Protein AF-A0A1A8K5F4-F1 (afdb_monomer_lite)

Radius of gyration: 18.68 Å; chains: 1; bounding box: 62×37×43 Å

Foldseek 3Di:
DLVVLQVCLVPDPVVNLVVLLVVLVVQLVCPPPNPQAVLVVLVVSLPDDDPPDPDPPDPPRDNVSSLLSNLSSLLSNLVSLVVDPDDPVSNVRSLVSVLVCVLVLLVSLQCLLPDPPHDPVSVLSSLSSLLSVLVSVRDCLNNLVVLVSLLVCCVPPSNNVSSVSSNCSNCVRPCNVVVVVSVVVCVVSVVVCPVVVVVCVVVVPPPD

Structure (mmCIF, N/CA/C/O backbone):
data_AF-A0A1A8K5F4-F1
#
_entry.id   AF-A0A1A8K5F4-F1
#
loop_
_atom_site.group_PDB
_atom_site.id
_atom_site.type_symbol
_atom_site.label_atom_id
_atom_site.label_alt_id
_atom_site.label_comp_id
_atom_site.label_asym_id
_atom_site.label_entity_id
_atom_site.label_seq_id
_atom_site.pdbx_PDB_ins_code
_atom_site.Cartn_x
_atom_site.Cartn_y
_atom_site.Cartn_z
_atom_site.occupancy
_atom_site.B_iso_or_equiv
_atom_site.auth_seq_id
_atom_site.auth_comp_id
_atom_site.auth_asym_id
_atom_site.auth_atom_id
_atom_site.pdbx_PDB_model_num
ATOM 1 N N . PRO A 1 1 ? 22.206 6.556 -4.379 1.00 62.12 1 PRO A N 1
ATOM 2 C CA . PRO A 1 1 ? 20.907 7.283 -4.379 1.00 62.12 1 PRO A CA 1
ATOM 3 C C . PRO A 1 1 ? 20.162 7.145 -3.041 1.00 62.12 1 PRO A C 1
ATOM 5 O O . PRO A 1 1 ? 19.841 8.163 -2.441 1.00 62.12 1 PRO A O 1
ATOM 8 N N . LEU A 1 2 ? 19.968 5.917 -2.538 1.00 72.88 2 LEU A N 1
ATOM 9 C CA . LEU A 1 2 ? 19.316 5.645 -1.243 1.00 72.88 2 LEU A CA 1
ATOM 10 C C . LEU A 1 2 ? 20.025 6.324 -0.054 1.00 72.88 2 LEU A C 1
ATOM 12 O O . LEU A 1 2 ? 19.371 6.919 0.794 1.00 72.88 2 LEU A O 1
ATOM 16 N N . SER A 1 3 ? 21.362 6.342 -0.052 1.00 69.56 3 SER A N 1
ATOM 17 C CA . SER A 1 3 ? 22.184 7.017 0.966 1.00 69.56 3 SER A CA 1
ATOM 18 C C . SER A 1 3 ? 21.941 8.527 1.074 1.00 69.56 3 SER A C 1
ATOM 20 O O . SER A 1 3 ? 22.003 9.081 2.168 1.00 69.56 3 SER A O 1
ATOM 22 N N . HIS A 1 4 ? 21.631 9.204 -0.037 1.00 70.81 4 HIS A N 1
ATOM 23 C CA . HIS A 1 4 ? 21.302 10.630 -0.009 1.00 70.81 4 HIS A CA 1
ATOM 24 C C . HIS A 1 4 ? 19.919 10.867 0.597 1.00 70.81 4 HIS A C 1
ATOM 26 O O . HIS A 1 4 ? 19.763 11.788 1.385 1.00 70.81 4 HIS A O 1
ATOM 32 N N . ILE A 1 5 ? 18.934 10.017 0.293 1.00 72.81 5 ILE A N 1
ATOM 33 C CA . ILE A 1 5 ? 17.596 10.122 0.892 1.00 72.81 5 ILE A CA 1
ATOM 34 C C . ILE A 1 5 ? 17.658 9.876 2.402 1.00 72.81 5 ILE A C 1
ATOM 36 O O . ILE A 1 5 ? 17.070 10.641 3.157 1.00 72.81 5 ILE A O 1
ATOM 40 N N . LEU A 1 6 ? 18.444 8.889 2.842 1.00 68.62 6 LEU A N 1
ATOM 41 C CA . LEU A 1 6 ? 18.710 8.643 4.263 1.00 68.62 6 LEU A CA 1
ATOM 42 C C . LEU A 1 6 ? 19.360 9.850 4.951 1.00 68.62 6 LEU A C 1
ATOM 44 O O . LEU A 1 6 ? 19.002 10.192 6.068 1.00 68.62 6 LEU A O 1
ATOM 48 N N . HIS A 1 7 ? 20.279 10.549 4.281 1.00 71.56 7 HIS A N 1
ATOM 49 C CA . HIS A 1 7 ? 20.866 11.770 4.836 1.00 71.56 7 HIS A CA 1
ATOM 50 C C . HIS A 1 7 ? 19.857 12.930 4.941 1.00 71.56 7 HIS A C 1
ATOM 52 O O . HIS A 1 7 ? 19.973 13.774 5.827 1.00 71.56 7 HIS A O 1
ATOM 58 N N . PHE A 1 8 ? 18.860 12.968 4.053 1.00 73.69 8 PHE A N 1
ATOM 59 C CA . PHE A 1 8 ? 17.816 13.994 4.015 1.00 73.69 8 PHE A CA 1
ATOM 60 C C . PHE A 1 8 ? 16.528 13.612 4.766 1.00 73.69 8 PHE A C 1
ATOM 62 O O . PHE A 1 8 ? 15.586 14.406 4.747 1.00 73.69 8 PHE A O 1
ATOM 69 N N . SER A 1 9 ? 16.468 12.466 5.457 1.00 70.12 9 SER A N 1
ATOM 70 C CA . SER A 1 9 ? 15.265 12.011 6.182 1.00 70.12 9 SER A CA 1
ATOM 71 C C . SER A 1 9 ? 14.808 12.997 7.266 1.00 70.12 9 SER A C 1
ATOM 73 O O . SER A 1 9 ? 13.614 13.135 7.518 1.00 70.12 9 SER A O 1
ATOM 75 N N . SER A 1 10 ? 15.751 13.732 7.863 1.00 69.31 10 SER A N 1
ATOM 76 C CA . SER A 1 10 ? 15.498 14.788 8.856 1.00 69.31 10 SER A CA 1
ATOM 77 C C . SER A 1 10 ? 15.345 16.189 8.242 1.00 69.31 10 SER A C 1
ATOM 79 O O . SER A 1 10 ? 15.269 17.183 8.964 1.00 69.31 10 SER A O 1
ATOM 81 N N . GLY A 1 11 ? 15.369 16.296 6.910 1.00 73.38 11 GLY A N 1
ATOM 82 C CA . GLY A 1 11 ? 15.279 17.553 6.171 1.00 73.38 11 GLY A CA 1
ATOM 83 C C . GLY A 1 11 ? 13.840 18.046 5.946 1.00 73.38 11 GLY A C 1
ATOM 84 O O . GLY A 1 11 ? 12.873 17.452 6.425 1.00 73.38 11 GLY A O 1
ATOM 85 N N . PRO A 1 12 ? 13.656 19.146 5.190 1.00 80.31 12 PRO A N 1
ATOM 86 C CA . PRO A 1 12 ? 12.329 19.670 4.874 1.00 80.31 12 PRO A CA 1
ATOM 87 C C . PRO A 1 12 ? 11.473 18.650 4.108 1.00 80.31 12 PRO A C 1
ATOM 89 O O . PRO A 1 12 ? 11.881 18.175 3.046 1.00 80.31 12 PRO A O 1
ATOM 92 N N . LYS A 1 13 ? 10.247 18.386 4.591 1.00 77.25 13 LYS A N 1
ATOM 93 C CA . LYS A 1 13 ? 9.319 17.391 4.008 1.00 77.25 13 LYS A CA 1
ATOM 94 C C . LYS A 1 13 ? 9.1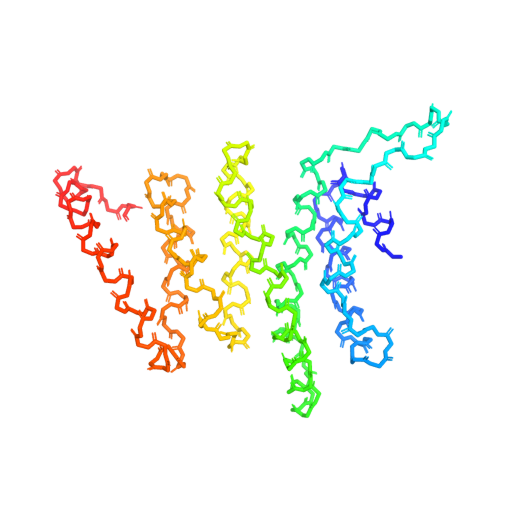33 17.540 2.494 1.00 77.25 13 LYS A C 1
ATOM 96 O O . LYS A 1 13 ? 9.146 16.552 1.775 1.00 77.25 13 LYS A O 1
ATOM 101 N N . MET A 1 14 ? 9.034 18.775 1.993 1.00 79.69 14 MET A N 1
ATOM 102 C CA . MET A 1 14 ? 8.878 19.032 0.554 1.00 79.69 14 MET A CA 1
ATOM 103 C C . MET A 1 14 ? 10.051 18.512 -0.283 1.00 79.69 14 MET A C 1
ATOM 105 O O . MET A 1 14 ? 9.845 18.005 -1.383 1.00 79.69 14 MET A O 1
ATOM 109 N N . VAL A 1 15 ? 11.280 18.648 0.218 1.00 82.81 15 VAL A N 1
ATOM 110 C CA . VAL A 1 15 ? 12.479 18.167 -0.481 1.00 82.81 15 VAL A CA 1
ATOM 111 C C . VAL A 1 15 ? 12.513 16.644 -0.438 1.00 82.81 15 VAL A C 1
ATOM 113 O O . VAL A 1 15 ? 12.777 16.014 -1.460 1.00 82.81 15 VAL A O 1
ATOM 116 N N . LEU A 1 16 ? 12.170 16.056 0.711 1.00 82.81 16 LEU A N 1
ATOM 117 C CA . LEU A 1 16 ? 12.118 14.609 0.886 1.00 82.81 16 LEU A CA 1
ATOM 118 C C . LEU A 1 16 ? 11.126 13.947 -0.077 1.00 82.81 16 LEU A C 1
ATOM 120 O O . LEU A 1 16 ? 11.519 13.043 -0.810 1.00 82.81 16 LEU A O 1
ATOM 124 N N . THR A 1 17 ? 9.884 14.434 -0.152 1.00 84.75 17 THR A N 1
ATOM 125 C CA . THR A 1 17 ? 8.877 13.894 -1.081 1.00 84.75 17 THR A CA 1
ATOM 126 C C . THR A 1 17 ? 9.347 14.006 -2.533 1.00 84.75 17 THR A C 1
ATOM 128 O O . THR A 1 17 ? 9.223 13.053 -3.295 1.00 84.75 17 THR A O 1
ATOM 131 N N . ARG A 1 18 ? 9.982 15.120 -2.933 1.00 87.06 18 ARG A N 1
ATOM 132 C CA . ARG A 1 18 ? 10.538 15.262 -4.294 1.00 87.06 18 ARG A CA 1
ATOM 133 C C . ARG A 1 18 ? 11.670 14.275 -4.579 1.00 87.06 18 ARG A C 1
ATOM 135 O O . ARG A 1 18 ? 11.740 13.756 -5.690 1.00 87.06 18 ARG A O 1
ATOM 142 N N . LEU A 1 19 ? 12.532 13.999 -3.601 1.00 87.25 19 LEU A N 1
ATOM 143 C CA . LEU A 1 19 ? 13.565 12.970 -3.728 1.00 87.25 19 LEU A CA 1
ATOM 144 C C . LEU A 1 19 ? 12.958 11.563 -3.812 1.00 87.25 19 LEU A C 1
ATOM 146 O O . LEU A 1 19 ? 13.441 10.753 -4.601 1.00 87.25 19 LEU A O 1
ATOM 150 N N . CYS A 1 20 ? 11.888 11.291 -3.059 1.00 88.00 20 CYS A N 1
ATOM 151 C CA . CYS A 1 20 ? 11.167 10.020 -3.115 1.00 88.00 20 CYS A CA 1
ATOM 152 C C . CYS A 1 20 ? 10.538 9.795 -4.493 1.00 88.00 20 CYS A C 1
ATOM 154 O O . CYS A 1 20 ? 10.761 8.752 -5.100 1.00 88.00 20 CYS A O 1
ATOM 156 N N . VAL A 1 21 ? 9.862 10.813 -5.033 1.00 90.06 21 VAL A N 1
ATOM 157 C CA . VAL A 1 21 ? 9.304 10.819 -6.396 1.00 90.06 21 VAL A CA 1
ATOM 158 C C . VAL A 1 21 ? 10.395 10.599 -7.442 1.00 90.06 21 VAL A C 1
ATOM 160 O O . VAL A 1 21 ? 10.266 9.732 -8.302 1.00 90.06 21 VAL A O 1
ATOM 163 N N . ALA A 1 22 ? 11.511 11.329 -7.355 1.00 90.12 22 ALA A N 1
ATOM 164 C CA . ALA A 1 22 ? 12.619 11.166 -8.294 1.00 90.12 22 ALA A CA 1
ATOM 165 C C . ALA A 1 22 ? 13.209 9.746 -8.251 1.00 90.12 22 ALA A C 1
ATOM 167 O O . ALA A 1 22 ? 13.520 9.172 -9.297 1.00 90.12 22 ALA A O 1
ATOM 168 N N . LEU A 1 23 ? 13.339 9.163 -7.055 1.00 89.75 23 LEU A N 1
ATOM 169 C CA . LEU A 1 23 ? 13.820 7.796 -6.895 1.00 89.75 23 LEU A CA 1
ATOM 170 C C . LEU A 1 23 ? 12.816 6.763 -7.416 1.00 89.75 23 LEU A C 1
ATOM 172 O O . LEU A 1 23 ? 13.235 5.830 -8.097 1.00 89.75 23 LEU A O 1
ATOM 176 N N . ALA A 1 24 ? 11.522 6.936 -7.144 1.00 91.81 24 ALA A N 1
ATOM 177 C CA . ALA A 1 24 ? 10.457 6.084 -7.667 1.00 91.81 24 ALA A CA 1
ATOM 178 C C . ALA A 1 24 ? 10.446 6.097 -9.201 1.00 91.81 24 ALA A C 1
ATOM 180 O O . ALA A 1 24 ? 10.561 5.049 -9.834 1.00 91.81 24 ALA A O 1
ATOM 181 N N . SER A 1 25 ? 10.443 7.287 -9.805 1.00 90.81 25 SER A N 1
ATOM 182 C CA . SER A 1 25 ? 10.580 7.471 -11.252 1.00 90.81 25 SER A CA 1
ATOM 183 C C . SER A 1 25 ? 11.841 6.788 -11.807 1.00 90.81 25 SER A C 1
ATOM 185 O O . SER A 1 25 ? 11.787 6.114 -12.838 1.00 90.81 25 SER A O 1
ATOM 187 N N . MET A 1 26 ? 12.989 6.903 -11.129 1.00 90.81 26 MET A N 1
ATOM 188 C CA . MET A 1 26 ? 14.218 6.214 -11.536 1.00 90.81 26 MET A CA 1
ATOM 189 C C . MET A 1 26 ? 14.072 4.688 -11.448 1.00 90.81 26 MET A C 1
ATOM 191 O O . MET A 1 26 ? 14.424 3.993 -12.399 1.00 90.81 26 MET A O 1
ATOM 195 N N . ALA A 1 27 ? 13.517 4.164 -10.353 1.00 90.56 27 ALA A N 1
ATOM 196 C CA . ALA A 1 27 ? 13.274 2.735 -10.176 1.00 90.56 27 ALA A CA 1
ATOM 197 C C . ALA A 1 27 ? 12.385 2.185 -11.303 1.00 90.56 27 ALA A C 1
ATOM 199 O O . ALA A 1 27 ? 12.774 1.231 -11.974 1.00 90.56 27 ALA A O 1
ATOM 200 N N . LEU A 1 28 ? 11.269 2.851 -11.617 1.00 91.31 28 LEU A N 1
ATOM 201 C CA . LEU A 1 28 ? 10.360 2.459 -12.703 1.00 91.31 28 LEU A CA 1
ATOM 202 C C . LEU A 1 28 ? 11.023 2.451 -14.089 1.00 91.31 28 LEU A C 1
ATOM 204 O O . LEU A 1 28 ? 10.606 1.695 -14.968 1.00 91.31 28 LEU A O 1
ATOM 208 N N . ASN A 1 29 ? 12.065 3.254 -14.311 1.00 90.81 29 ASN A N 1
ATOM 209 C CA . ASN A 1 29 ? 12.843 3.225 -15.551 1.00 90.81 29 ASN A CA 1
ATOM 210 C C . ASN A 1 29 ? 13.901 2.108 -15.569 1.00 90.81 29 ASN A C 1
ATOM 212 O O . ASN A 1 29 ? 14.213 1.584 -16.637 1.00 90.81 29 ASN A O 1
ATOM 216 N N . LEU A 1 30 ? 14.426 1.709 -14.408 1.00 89.88 30 LEU A N 1
ATOM 217 C CA . LEU A 1 30 ? 15.481 0.696 -14.287 1.00 89.88 30 LEU A CA 1
ATOM 218 C C . LEU A 1 30 ? 14.947 -0.740 -14.178 1.00 89.88 30 LEU A C 1
ATOM 220 O O . LEU A 1 30 ? 15.623 -1.676 -14.612 1.00 89.88 30 LEU A O 1
ATOM 224 N N . ILE A 1 31 ? 13.740 -0.935 -13.643 1.00 89.94 31 ILE A N 1
ATOM 225 C CA . ILE A 1 31 ? 13.088 -2.250 -13.580 1.00 89.94 31 ILE A CA 1
ATOM 226 C C . ILE A 1 31 ? 12.829 -2.771 -15.003 1.00 89.94 31 ILE A C 1
ATOM 228 O O . ILE A 1 31 ? 12.535 -1.990 -15.900 1.00 89.94 31 ILE A O 1
ATOM 232 N N . PRO A 1 32 ? 12.892 -4.078 -15.279 1.00 81.31 32 PRO A N 1
ATOM 233 C CA . PRO A 1 32 ? 13.518 -5.108 -14.454 1.00 81.31 32 PRO A CA 1
ATOM 234 C C . PRO A 1 32 ? 15.026 -5.259 -14.730 1.00 81.31 32 PRO A C 1
ATOM 236 O O . PRO A 1 32 ? 15.702 -5.994 -14.017 1.00 81.31 32 PRO A O 1
ATOM 239 N N . GLN A 1 33 ? 15.548 -4.596 -15.769 1.00 84.75 33 GLN A N 1
ATOM 240 C CA . GLN A 1 33 ? 16.854 -4.903 -16.367 1.00 84.75 33 GLN A CA 1
ATOM 241 C C . GLN A 1 33 ? 18.051 -4.465 -15.520 1.00 84.75 33 GLN A C 1
ATOM 243 O O . GLN A 1 33 ? 19.051 -5.170 -15.456 1.00 84.75 33 GLN A O 1
ATOM 248 N N . ALA A 1 34 ? 17.967 -3.286 -14.905 1.00 88.62 34 ALA A N 1
ATOM 249 C CA . ALA A 1 34 ? 19.057 -2.691 -14.135 1.00 88.62 34 ALA A CA 1
ATOM 250 C C . ALA A 1 34 ? 18.771 -2.666 -12.629 1.00 88.62 34 ALA A C 1
ATOM 252 O O . ALA A 1 34 ? 19.699 -2.535 -11.836 1.00 88.62 34 ALA A O 1
ATOM 253 N N . TRP A 1 35 ? 17.503 -2.797 -12.232 1.00 88.31 35 TRP A N 1
ATOM 254 C CA . TRP A 1 35 ? 17.111 -2.901 -10.832 1.00 88.31 35 TRP A CA 1
ATOM 255 C C . TRP A 1 35 ? 15.957 -3.888 -10.678 1.00 88.31 35 TRP A C 1
ATOM 257 O O . TRP A 1 35 ? 14.810 -3.566 -10.978 1.00 88.31 35 TRP A O 1
ATOM 267 N N . SER A 1 36 ? 16.271 -5.116 -10.269 1.00 86.94 36 SER A N 1
ATOM 268 C CA . SER A 1 36 ? 15.298 -6.214 -10.279 1.00 86.94 36 SER A CA 1
ATOM 269 C C . SER A 1 36 ? 14.437 -6.297 -9.016 1.00 86.94 36 SER A C 1
ATOM 271 O O . SER A 1 36 ? 13.339 -6.833 -9.099 1.00 86.94 36 SER A O 1
ATOM 273 N N . GLN A 1 37 ? 14.923 -5.795 -7.873 1.00 90.38 37 GLN A N 1
ATOM 274 C CA . GLN A 1 37 ? 14.228 -5.851 -6.575 1.00 90.38 37 GLN A CA 1
ATOM 275 C C . GLN A 1 37 ? 14.298 -4.516 -5.799 1.00 90.38 37 GLN A C 1
ATOM 277 O O . GLN A 1 37 ? 14.886 -4.447 -4.713 1.00 90.38 37 GLN A O 1
ATOM 282 N N . PRO A 1 38 ? 13.776 -3.413 -6.366 1.00 89.94 38 PRO A N 1
ATOM 283 C CA . PRO A 1 38 ? 13.836 -2.097 -5.735 1.00 89.94 38 PRO A CA 1
ATOM 284 C C . PRO A 1 38 ? 13.190 -2.031 -4.354 1.00 89.94 38 PRO A C 1
ATOM 286 O O . PRO A 1 38 ? 13.755 -1.381 -3.475 1.00 89.94 38 PRO A O 1
ATOM 289 N N . VAL A 1 39 ? 12.054 -2.696 -4.129 1.00 92.00 39 VAL A N 1
ATOM 290 C CA . VAL A 1 39 ? 11.386 -2.665 -2.820 1.00 92.00 39 VAL A CA 1
ATOM 291 C C . VAL A 1 39 ? 12.239 -3.374 -1.777 1.00 92.00 39 VAL A C 1
ATOM 293 O O . VAL A 1 39 ? 12.485 -2.818 -0.706 1.00 92.00 39 VAL A O 1
ATOM 296 N N . ALA A 1 40 ? 12.730 -4.578 -2.080 1.00 91.88 40 ALA A N 1
ATOM 297 C CA . ALA A 1 40 ? 13.556 -5.329 -1.140 1.00 91.88 40 ALA A CA 1
ATOM 298 C C . ALA A 1 40 ? 14.844 -4.573 -0.779 1.00 91.88 40 ALA A C 1
ATOM 300 O O . ALA A 1 40 ? 15.249 -4.559 0.385 1.00 91.88 40 ALA A O 1
ATOM 301 N N . ASP A 1 41 ? 15.472 -3.915 -1.754 1.00 91.06 41 ASP A N 1
ATOM 302 C CA . ASP A 1 41 ? 16.679 -3.121 -1.529 1.00 91.06 41 ASP A CA 1
ATOM 303 C C . ASP A 1 41 ? 16.399 -1.854 -0.711 1.00 91.06 41 ASP A C 1
ATOM 305 O O . ASP A 1 41 ? 17.184 -1.516 0.178 1.00 91.06 41 ASP A O 1
ATOM 309 N N . MET A 1 42 ? 15.269 -1.177 -0.952 1.00 91.06 42 MET A N 1
ATOM 310 C CA . MET A 1 42 ? 14.818 -0.049 -0.129 1.00 91.06 42 MET A CA 1
ATOM 311 C C . MET A 1 42 ? 14.583 -0.491 1.316 1.00 91.06 42 MET A C 1
ATOM 313 O O . MET A 1 42 ? 15.143 0.100 2.233 1.00 91.06 42 MET A O 1
ATOM 317 N N . VAL A 1 43 ? 13.831 -1.568 1.545 1.00 90.38 43 VAL A N 1
ATOM 318 C CA . VAL A 1 43 ? 13.568 -2.067 2.903 1.00 90.38 43 VAL A CA 1
ATOM 319 C C . VAL A 1 43 ? 14.874 -2.405 3.628 1.00 90.38 43 VAL A C 1
ATOM 321 O O . VAL A 1 43 ? 15.067 -1.972 4.762 1.00 90.38 43 VAL A O 1
ATOM 324 N N . LYS A 1 44 ? 15.816 -3.095 2.971 1.00 89.12 44 LYS A N 1
ATOM 325 C CA . LYS A 1 44 ? 17.135 -3.409 3.552 1.00 89.12 44 LYS A CA 1
ATOM 326 C C . LYS A 1 44 ? 17.956 -2.158 3.871 1.00 89.12 44 LYS A C 1
ATOM 328 O O . LYS A 1 44 ? 18.628 -2.122 4.896 1.00 89.12 44 LYS A O 1
ATOM 333 N N . ALA A 1 45 ? 17.927 -1.145 3.007 1.00 85.25 45 ALA A N 1
ATOM 334 C CA . ALA A 1 45 ? 18.705 0.078 3.194 1.00 85.25 45 ALA A CA 1
ATOM 335 C C . ALA A 1 45 ? 18.198 0.944 4.359 1.00 85.25 45 ALA A C 1
ATOM 337 O O . ALA A 1 45 ? 18.986 1.667 4.961 1.00 85.25 45 ALA A O 1
ATOM 338 N N . PHE A 1 46 ? 16.899 0.879 4.660 1.00 79.94 46 PHE A N 1
ATOM 339 C CA . PHE A 1 46 ? 16.260 1.662 5.721 1.00 79.94 46 PHE A CA 1
ATOM 340 C C . PHE A 1 46 ? 16.102 0.892 7.043 1.00 79.94 46 PHE A C 1
ATOM 342 O O . PHE A 1 46 ? 15.707 1.486 8.048 1.00 79.94 46 PHE A O 1
ATOM 349 N N . GLN A 1 47 ? 16.436 -0.402 7.076 1.00 77.19 47 GLN A N 1
ATOM 350 C CA . GLN A 1 47 ? 16.552 -1.151 8.327 1.00 77.19 47 GLN A CA 1
ATOM 351 C C . GLN A 1 47 ? 17.737 -0.635 9.163 1.00 77.19 47 GLN A C 1
ATOM 353 O O . GLN A 1 47 ? 18.769 -0.263 8.596 1.00 77.19 47 GLN A O 1
ATOM 358 N N . PRO A 1 48 ? 17.630 -0.622 10.507 1.00 63.75 48 PRO A N 1
ATOM 359 C CA . PRO A 1 48 ? 18.734 -0.220 11.372 1.00 63.75 48 PRO A CA 1
ATOM 360 C C . PRO A 1 48 ? 19.951 -1.110 11.101 1.00 63.75 48 PRO A C 1
ATOM 362 O O . PRO A 1 48 ? 19.908 -2.317 11.353 1.00 63.75 48 PRO A O 1
ATOM 365 N N . GLN A 1 49 ? 21.038 -0.539 10.576 1.00 55.28 49 GLN A N 1
ATOM 366 C CA . GLN A 1 49 ? 22.281 -1.291 10.440 1.00 55.28 49 GLN A CA 1
ATOM 367 C C . GLN A 1 49 ? 22.826 -1.589 11.835 1.00 55.28 49 GLN A C 1
ATOM 369 O O . GLN A 1 49 ? 22.954 -0.697 12.676 1.00 55.28 49 GLN A O 1
ATOM 374 N N . LYS A 1 50 ? 23.126 -2.864 12.090 1.00 45.19 50 LYS A N 1
ATOM 375 C CA . LYS A 1 50 ? 23.824 -3.283 13.303 1.00 45.19 50 LYS A CA 1
ATOM 376 C C . LYS A 1 50 ? 25.191 -2.581 13.308 1.00 45.19 50 LYS A C 1
ATOM 378 O O . LYS A 1 50 ? 25.868 -2.627 12.279 1.00 45.19 50 LYS A O 1
ATOM 383 N 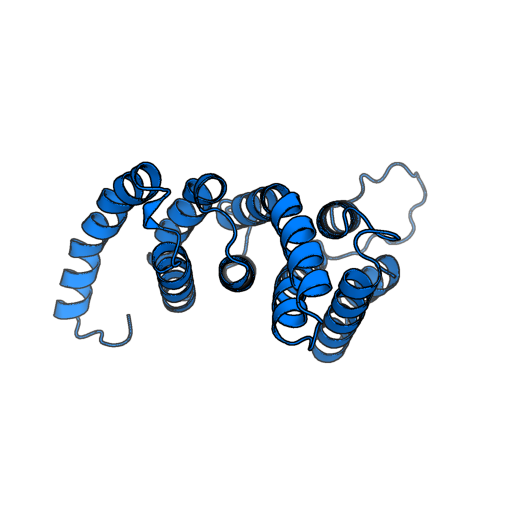N . PRO A 1 51 ? 25.592 -1.890 14.388 1.00 47.38 51 PRO A N 1
ATOM 384 C CA . PRO A 1 51 ? 26.878 -1.209 14.418 1.00 47.38 51 PRO A CA 1
ATOM 385 C C . PRO A 1 51 ? 27.990 -2.254 14.551 1.00 47.38 51 PRO A C 1
ATOM 387 O O . PRO A 1 51 ? 28.421 -2.571 15.653 1.00 47.38 51 PRO A O 1
ATOM 390 N N . ASP A 1 52 ? 28.451 -2.797 13.428 1.00 43.81 52 ASP A N 1
ATOM 391 C CA . ASP A 1 52 ? 29.597 -3.714 13.372 1.00 43.81 52 ASP A CA 1
ATOM 392 C C . ASP A 1 52 ? 30.922 -2.948 13.177 1.00 43.81 52 ASP A C 1
ATOM 394 O O . ASP A 1 52 ? 31.858 -3.436 12.546 1.00 43.81 52 ASP A O 1
ATOM 398 N N . SER A 1 53 ? 31.039 -1.712 13.669 1.00 42.16 53 SER A N 1
ATOM 399 C CA . SER A 1 53 ? 32.288 -0.949 13.548 1.00 42.16 53 SER A CA 1
ATOM 400 C C . SER A 1 53 ? 32.517 -0.047 14.753 1.00 42.16 53 SER A C 1
ATOM 402 O O . SER A 1 53 ? 31.694 0.805 15.080 1.00 42.16 53 SER A O 1
ATOM 404 N N . GLU A 1 54 ? 33.670 -0.243 15.389 1.00 45.22 54 GLU A N 1
ATOM 405 C CA . GLU A 1 54 ? 34.200 0.460 16.564 1.00 45.22 54 GLU A CA 1
ATOM 406 C C . GLU A 1 54 ? 34.587 1.931 16.295 1.00 45.22 54 GLU A C 1
ATOM 408 O O . GLU A 1 54 ? 35.388 2.507 17.026 1.00 45.22 54 GLU A O 1
ATOM 413 N N . ASP A 1 55 ? 34.003 2.574 15.282 1.00 39.69 55 ASP A N 1
ATOM 414 C CA . ASP A 1 55 ? 34.245 3.981 14.976 1.00 39.69 55 ASP A CA 1
ATOM 415 C C . ASP A 1 55 ? 33.061 4.836 15.435 1.00 39.69 55 ASP A C 1
ATOM 417 O O . ASP A 1 55 ? 31.998 4.901 14.814 1.00 39.69 55 ASP A O 1
ATOM 421 N N . GLY A 1 56 ? 33.264 5.517 16.565 1.00 39.62 56 GLY A N 1
ATOM 422 C CA . GLY A 1 56 ? 32.333 6.442 17.213 1.00 39.62 56 GLY A CA 1
ATOM 423 C C . GLY A 1 56 ? 32.070 7.734 16.430 1.00 39.62 56 GLY A C 1
ATOM 424 O O . GLY A 1 56 ? 32.260 8.831 16.954 1.00 39.62 56 GLY A O 1
ATOM 425 N N . ALA A 1 57 ? 31.593 7.629 15.189 1.00 38.00 57 ALA A N 1
ATOM 426 C CA . ALA A 1 57 ? 31.219 8.760 14.349 1.00 38.00 57 ALA A CA 1
ATOM 427 C C . ALA A 1 57 ? 29.739 8.690 13.924 1.00 38.00 57 ALA A C 1
ATOM 429 O O . ALA A 1 57 ? 29.389 8.235 12.843 1.00 38.00 57 ALA A O 1
ATOM 430 N N . LYS A 1 58 ? 28.876 9.241 14.788 1.00 43.22 58 LYS A N 1
ATOM 431 C CA . LYS A 1 58 ? 27.562 9.834 14.466 1.00 43.22 58 LYS A CA 1
ATOM 432 C C . LYS A 1 58 ? 26.584 8.976 13.642 1.00 43.22 58 LYS A C 1
ATOM 434 O O . LYS A 1 58 ? 26.092 9.425 12.611 1.00 43.22 58 LYS A O 1
ATOM 439 N N . ALA A 1 59 ? 26.133 7.850 14.186 1.00 44.09 59 ALA A N 1
ATOM 440 C CA . ALA A 1 59 ? 24.806 7.325 13.849 1.00 44.09 59 ALA A CA 1
ATOM 441 C C . ALA A 1 59 ? 23.720 8.009 14.712 1.00 44.09 59 ALA A C 1
ATOM 443 O O . ALA A 1 59 ? 22.943 7.354 15.395 1.00 44.09 59 ALA A O 1
ATOM 444 N N . CYS A 1 60 ? 23.670 9.349 14.718 1.00 45.06 60 CYS A N 1
ATOM 445 C CA . CYS A 1 60 ? 22.472 10.071 15.167 1.00 45.06 60 CYS A CA 1
ATOM 446 C C . CYS A 1 60 ? 21.489 10.108 13.995 1.00 45.06 60 CYS A C 1
ATOM 448 O O . CYS A 1 60 ? 21.304 11.148 13.366 1.00 45.06 60 CYS A O 1
ATOM 450 N N . GLN A 1 61 ? 20.930 8.957 13.645 1.00 58.44 61 GLN A N 1
ATOM 451 C CA . GLN A 1 61 ? 19.877 8.858 12.647 1.00 58.44 61 GLN A CA 1
ATOM 452 C C . GLN A 1 61 ? 18.608 8.415 13.365 1.00 58.44 61 GLN A C 1
ATOM 454 O O . GLN A 1 61 ? 18.563 7.329 13.933 1.00 58.44 61 GLN A O 1
ATOM 459 N N . ASP A 1 62 ? 17.621 9.311 13.412 1.00 71.06 62 ASP A N 1
ATOM 460 C CA . ASP A 1 62 ? 16.346 9.093 14.091 1.00 71.06 62 ASP A CA 1
ATOM 461 C C . ASP A 1 62 ? 15.602 7.917 13.425 1.00 71.06 62 ASP A C 1
ATOM 463 O O . ASP A 1 62 ? 15.183 8.056 12.266 1.00 71.06 62 ASP A O 1
ATOM 467 N N . PRO A 1 63 ? 15.419 6.773 14.120 1.00 77.56 63 PRO A N 1
ATOM 468 C CA . PRO A 1 63 ? 14.749 5.595 13.568 1.00 77.56 63 PRO A CA 1
ATOM 469 C C . PRO A 1 63 ? 13.337 5.900 13.059 1.00 77.56 63 PRO A C 1
ATOM 471 O O . PRO A 1 63 ? 12.888 5.309 12.075 1.00 77.56 63 PRO A O 1
ATOM 474 N N . HIS A 1 64 ? 12.653 6.864 13.684 1.00 82.25 64 HIS A N 1
ATOM 475 C CA . HIS A 1 64 ? 11.330 7.297 13.257 1.00 82.25 64 HIS A CA 1
ATOM 476 C C . HIS A 1 64 ? 11.390 7.995 11.891 1.00 82.25 64 HIS A C 1
ATOM 478 O O . HIS A 1 64 ? 10.611 7.671 10.995 1.00 82.25 64 HIS A O 1
ATOM 484 N N . SER A 1 65 ? 12.356 8.898 11.682 1.00 82.56 65 SER A N 1
ATOM 485 C CA . SER A 1 65 ? 12.551 9.586 10.395 1.00 82.56 65 SER A CA 1
ATOM 486 C C . SER A 1 65 ? 12.821 8.613 9.239 1.00 82.56 65 SER A C 1
ATOM 488 O O . SER A 1 65 ? 12.304 8.794 8.134 1.00 82.56 65 SER A O 1
ATOM 490 N N . HIS A 1 66 ? 13.581 7.545 9.496 1.00 85.44 66 HIS A N 1
ATOM 491 C CA . HIS A 1 66 ? 13.870 6.508 8.510 1.00 85.44 66 HIS A CA 1
ATOM 492 C C . HIS A 1 66 ? 12.629 5.695 8.159 1.00 85.44 66 HIS A C 1
ATOM 494 O O . HIS A 1 66 ? 12.344 5.515 6.977 1.00 85.44 66 HIS A O 1
ATOM 500 N N . CYS A 1 67 ? 11.868 5.261 9.167 1.00 89.38 67 CYS A N 1
ATOM 501 C CA . CYS A 1 67 ? 10.605 4.555 8.965 1.00 89.38 67 CYS A CA 1
ATOM 502 C C . CYS A 1 67 ? 9.631 5.389 8.118 1.00 89.38 67 CYS A C 1
ATOM 504 O O . CYS A 1 67 ? 9.121 4.923 7.100 1.00 89.38 67 CYS A O 1
ATOM 506 N N . MET A 1 68 ? 9.457 6.663 8.474 1.00 90.31 68 MET A N 1
ATOM 507 C CA . MET A 1 68 ? 8.590 7.589 7.744 1.00 90.31 68 MET A CA 1
ATOM 508 C C . MET A 1 68 ? 9.039 7.793 6.294 1.00 90.31 68 MET A C 1
ATOM 510 O O . MET A 1 68 ? 8.209 7.841 5.388 1.00 90.31 68 MET A O 1
ATOM 514 N N . THR A 1 69 ? 10.347 7.884 6.060 1.00 90.62 69 THR A N 1
ATOM 515 C CA . THR A 1 69 ? 10.906 8.040 4.712 1.00 90.62 69 THR A CA 1
ATOM 516 C C . THR A 1 69 ? 10.740 6.775 3.873 1.00 90.62 69 THR A C 1
ATOM 518 O O . THR A 1 69 ? 10.415 6.861 2.690 1.00 90.62 69 THR A O 1
ATOM 521 N N . LEU A 1 70 ? 10.930 5.597 4.473 1.00 92.69 70 LEU A N 1
ATOM 522 C CA . LEU A 1 70 ? 10.686 4.321 3.807 1.00 92.69 70 LEU A CA 1
ATOM 523 C C . LEU A 1 70 ? 9.214 4.197 3.400 1.00 92.69 70 LEU A C 1
ATOM 525 O O . LEU A 1 70 ? 8.933 3.863 2.254 1.00 92.69 70 LEU A O 1
ATOM 529 N N . LEU A 1 71 ? 8.281 4.505 4.305 1.00 93.88 71 LEU A N 1
ATOM 530 C CA . LEU A 1 71 ? 6.849 4.479 3.999 1.00 93.88 71 LEU A CA 1
ATOM 531 C C . LEU A 1 71 ? 6.484 5.459 2.881 1.00 93.88 71 LEU A C 1
ATOM 533 O O . LEU A 1 71 ? 5.714 5.098 1.996 1.00 93.88 71 LEU A O 1
ATOM 537 N N . GLU A 1 72 ? 7.063 6.662 2.871 1.00 93.31 72 GLU A N 1
ATOM 538 C CA . GLU A 1 72 ? 6.881 7.620 1.774 1.00 93.31 72 GLU A CA 1
ATOM 539 C C . GLU A 1 72 ? 7.369 7.043 0.438 1.00 93.31 72 GLU A C 1
ATOM 541 O O . GLU A 1 72 ? 6.641 7.084 -0.548 1.00 93.31 72 GLU A O 1
ATOM 546 N N . LEU A 1 73 ? 8.568 6.451 0.399 1.00 93.38 73 LEU A N 1
ATOM 547 C CA . LEU A 1 73 ? 9.104 5.814 -0.808 1.00 93.38 73 LEU A CA 1
ATOM 548 C C . LEU A 1 73 ? 8.208 4.684 -1.316 1.00 93.38 73 LEU A C 1
ATOM 550 O O . LEU A 1 73 ? 7.926 4.612 -2.512 1.00 93.38 73 LEU A O 1
ATOM 554 N N . LEU A 1 74 ? 7.763 3.816 -0.406 1.00 94.88 74 LEU A N 1
ATOM 555 C CA . LEU A 1 74 ? 6.889 2.697 -0.739 1.00 94.88 74 LEU A CA 1
ATOM 556 C C . LEU A 1 74 ? 5.507 3.163 -1.201 1.00 94.88 74 LEU A C 1
ATOM 558 O O . LEU A 1 74 ? 4.919 2.480 -2.026 1.00 94.88 74 LEU A O 1
ATOM 562 N N . THR A 1 75 ? 5.011 4.307 -0.722 1.00 94.62 75 THR A N 1
ATOM 563 C CA . THR A 1 75 ? 3.719 4.880 -1.145 1.00 94.62 75 THR A CA 1
ATOM 564 C C . THR A 1 75 ? 3.832 5.566 -2.509 1.00 94.62 75 THR A C 1
ATOM 566 O O . THR A 1 75 ? 3.012 5.359 -3.394 1.00 94.62 75 THR A O 1
ATOM 569 N N . VAL A 1 76 ? 4.896 6.340 -2.728 1.00 94.69 76 VAL A N 1
ATOM 570 C CA . VAL A 1 76 ? 5.090 7.105 -3.969 1.00 94.69 76 VAL A CA 1
ATOM 571 C C . VAL A 1 76 ? 5.406 6.199 -5.165 1.00 94.69 76 VAL A C 1
ATOM 573 O O . VAL A 1 76 ? 5.095 6.538 -6.304 1.00 94.69 76 VAL A O 1
ATOM 576 N N . LEU A 1 77 ? 6.017 5.032 -4.944 1.00 94.12 77 LEU A N 1
ATOM 577 C CA . LEU A 1 77 ? 6.360 4.095 -6.018 1.00 94.12 77 LEU A CA 1
ATOM 578 C C . LEU A 1 77 ? 5.148 3.630 -6.860 1.00 94.12 77 LEU A C 1
ATOM 580 O O . LEU A 1 77 ? 5.197 3.789 -8.086 1.00 94.12 77 LEU A O 1
ATOM 584 N N . PRO A 1 78 ? 4.072 3.070 -6.273 1.00 93.12 78 PRO A N 1
ATOM 585 C CA . PRO A 1 78 ? 2.864 2.727 -7.018 1.00 93.12 78 PRO A CA 1
ATOM 586 C C . PRO A 1 78 ? 2.131 3.963 -7.561 1.00 93.12 78 PRO A C 1
ATOM 588 O O . PRO A 1 78 ? 1.620 3.902 -8.680 1.00 93.12 78 PRO A O 1
ATOM 591 N N . GLU A 1 79 ? 2.117 5.092 -6.843 1.00 93.81 79 GLU A N 1
ATOM 592 C CA . GLU A 1 79 ? 1.505 6.345 -7.319 1.00 93.81 79 GLU A CA 1
ATOM 593 C C . GLU A 1 79 ? 2.163 6.843 -8.617 1.00 93.81 79 GLU A C 1
ATOM 595 O O . GLU A 1 79 ? 1.483 7.170 -9.594 1.00 93.81 79 GLU A O 1
ATOM 600 N N . GLU A 1 80 ? 3.496 6.826 -8.672 1.00 92.81 80 GLU A N 1
ATOM 601 C CA . GLU A 1 80 ? 4.263 7.205 -9.860 1.00 92.81 80 GLU A CA 1
ATOM 602 C C . GLU A 1 80 ? 4.041 6.235 -11.023 1.00 92.81 80 GLU A C 1
ATOM 604 O O . GLU A 1 80 ? 3.971 6.644 -12.183 1.00 92.81 80 GLU A O 1
ATOM 609 N N . PHE A 1 81 ? 3.878 4.941 -10.744 1.00 92.69 81 PHE A N 1
ATOM 610 C CA . PHE A 1 81 ? 3.524 3.971 -11.778 1.00 92.69 81 PHE A CA 1
ATOM 611 C C . PHE A 1 81 ? 2.148 4.271 -12.397 1.00 92.69 81 PHE A C 1
ATOM 613 O O . PHE A 1 81 ? 1.978 4.171 -13.620 1.00 92.69 81 PHE A O 1
ATOM 620 N N . GLN A 1 82 ? 1.172 4.653 -11.571 1.00 90.25 82 GLN A N 1
ATOM 621 C CA . GLN A 1 82 ? -0.171 5.009 -12.026 1.00 90.25 82 GLN A CA 1
ATOM 622 C C . GLN A 1 82 ? -0.161 6.319 -12.830 1.00 90.25 82 GLN A C 1
ATOM 624 O O . GLN A 1 82 ? -0.808 6.396 -13.878 1.00 90.25 82 GLN A O 1
ATOM 629 N N . SER A 1 83 ? 0.627 7.314 -12.406 1.00 89.75 83 SER A N 1
ATOM 630 C CA . SER A 1 83 ? 0.738 8.619 -13.073 1.00 89.75 83 SER A CA 1
ATOM 631 C C . SER A 1 83 ? 1.530 8.565 -14.392 1.00 89.75 83 SER A C 1
ATOM 633 O O . SER A 1 83 ? 1.249 9.318 -15.334 1.00 89.75 83 SER A O 1
ATOM 635 N N . CYS A 1 84 ? 2.498 7.648 -14.509 1.00 87.81 84 CYS A N 1
ATOM 636 C CA . CYS A 1 84 ? 3.376 7.547 -15.669 1.00 87.81 84 CYS A CA 1
ATOM 637 C C . CYS A 1 84 ? 2.639 7.123 -16.952 1.00 87.81 84 CYS A C 1
ATOM 639 O O . CYS A 1 84 ? 1.951 6.100 -17.033 1.00 87.81 84 CYS A O 1
ATOM 641 N N . ARG A 1 85 ? 2.872 7.854 -18.047 1.00 88.44 85 ARG A N 1
ATOM 642 C CA . ARG A 1 85 ? 2.383 7.476 -19.383 1.00 88.44 85 ARG A CA 1
ATOM 643 C C . ARG A 1 85 ? 3.301 6.431 -20.014 1.00 88.44 85 ARG A C 1
ATOM 645 O O . ARG A 1 85 ? 4.236 6.758 -20.736 1.00 88.44 85 ARG A O 1
ATOM 652 N N . LEU A 1 86 ? 3.018 5.164 -19.731 1.00 89.00 86 LEU A N 1
ATOM 653 C CA . LEU A 1 86 ? 3.779 4.019 -20.230 1.00 89.00 86 LEU A CA 1
ATOM 654 C C . LEU A 1 86 ? 3.051 3.288 -21.363 1.00 89.00 86 LEU A C 1
ATOM 656 O O . LEU A 1 86 ? 1.826 3.158 -21.346 1.00 89.00 86 LEU A O 1
ATOM 660 N N . ALA A 1 87 ? 3.822 2.745 -22.308 1.00 92.44 87 ALA A N 1
ATOM 661 C CA . ALA A 1 87 ? 3.310 1.795 -23.294 1.00 92.44 87 ALA A CA 1
ATOM 662 C C . ALA A 1 87 ? 2.768 0.531 -22.602 1.00 92.44 87 ALA A C 1
ATOM 664 O O . ALA A 1 87 ? 3.317 0.094 -21.590 1.00 92.44 87 ALA A O 1
ATOM 665 N N . GLN A 1 88 ? 1.732 -0.095 -23.169 1.00 91.50 88 GLN A N 1
ATOM 666 C CA . GLN A 1 88 ? 1.010 -1.199 -22.519 1.00 91.50 88 GLN A CA 1
ATOM 667 C C . GLN A 1 88 ? 1.917 -2.370 -22.108 1.00 91.50 88 GLN A C 1
ATOM 669 O O . GLN A 1 88 ? 1.826 -2.848 -20.981 1.00 91.50 88 GLN A O 1
ATOM 674 N N . ALA A 1 89 ? 2.832 -2.795 -22.985 1.00 91.75 89 ALA A N 1
ATOM 675 C CA . ALA A 1 89 ? 3.773 -3.877 -22.687 1.00 91.75 89 ALA A CA 1
ATOM 676 C C . ALA A 1 89 ? 4.704 -3.530 -21.512 1.00 91.75 89 ALA A C 1
ATOM 678 O O . ALA A 1 89 ? 4.952 -4.358 -20.639 1.00 91.75 89 ALA A O 1
ATOM 679 N N . ARG A 1 90 ? 5.173 -2.277 -21.456 1.00 91.75 90 ARG A N 1
ATOM 680 C CA . ARG A 1 90 ? 6.006 -1.783 -20.357 1.00 91.75 90 ARG A CA 1
ATOM 681 C C . ARG A 1 90 ? 5.219 -1.707 -19.052 1.00 91.75 90 ARG A C 1
ATOM 683 O O . ARG A 1 90 ? 5.737 -2.094 -18.012 1.00 91.75 90 ARG A O 1
ATOM 690 N N . ARG A 1 91 ? 3.969 -1.239 -19.111 1.00 92.12 91 ARG A N 1
ATOM 691 C CA . ARG A 1 91 ? 3.072 -1.170 -17.953 1.00 92.12 91 ARG A CA 1
ATOM 692 C C . ARG A 1 91 ? 2.812 -2.558 -17.362 1.00 92.12 91 ARG A C 1
ATOM 694 O O . ARG A 1 91 ? 2.917 -2.710 -16.152 1.00 92.12 91 ARG A O 1
ATOM 701 N N . ALA A 1 92 ? 2.541 -3.558 -18.202 1.00 91.38 92 ALA A N 1
ATOM 702 C CA . ALA A 1 92 ? 2.372 -4.942 -17.756 1.00 91.38 92 ALA A CA 1
ATOM 703 C C . ALA A 1 92 ? 3.646 -5.481 -17.085 1.00 91.38 92 ALA A C 1
ATOM 705 O O . ALA A 1 92 ? 3.584 -5.928 -15.948 1.00 91.38 92 ALA A O 1
ATOM 706 N N . GLN A 1 93 ? 4.809 -5.320 -17.727 1.00 92.19 93 GLN A N 1
ATOM 707 C CA . GLN A 1 93 ? 6.095 -5.764 -17.177 1.00 92.19 93 GLN A CA 1
ATOM 708 C C . GLN A 1 93 ? 6.411 -5.144 -15.806 1.00 92.19 93 GLN A C 1
ATOM 710 O O . GLN A 1 93 ? 6.905 -5.831 -14.917 1.00 92.19 93 GLN A O 1
ATOM 715 N N . LEU A 1 94 ? 6.166 -3.841 -15.639 1.00 92.38 94 LEU A N 1
ATOM 716 C CA . LEU A 1 94 ? 6.398 -3.166 -14.361 1.00 92.38 94 LEU A CA 1
ATOM 717 C C . LEU A 1 94 ? 5.409 -3.622 -13.290 1.00 92.38 94 LEU A C 1
ATOM 719 O O . LEU A 1 94 ? 5.826 -3.844 -12.159 1.00 92.38 94 LEU A O 1
ATOM 723 N N . ARG A 1 95 ? 4.131 -3.799 -13.639 1.00 91.75 95 ARG A N 1
ATOM 724 C CA . ARG A 1 95 ? 3.134 -4.332 -12.705 1.00 91.75 95 ARG A CA 1
ATOM 725 C C . ARG A 1 95 ? 3.517 -5.731 -12.231 1.00 91.75 95 ARG A C 1
ATOM 727 O O . ARG A 1 95 ? 3.484 -5.978 -11.033 1.00 91.75 95 ARG A O 1
ATOM 734 N N . ASP A 1 96 ? 3.951 -6.612 -13.127 1.00 90.75 96 ASP A N 1
ATOM 735 C CA . ASP A 1 96 ? 4.387 -7.967 -12.763 1.00 90.75 96 ASP A CA 1
ATOM 736 C C . ASP A 1 96 ? 5.610 -7.936 -11.828 1.00 90.75 96 ASP A C 1
ATOM 738 O O . ASP A 1 96 ? 5.674 -8.677 -10.849 1.00 90.75 96 ASP A O 1
ATOM 742 N N . ALA A 1 97 ? 6.564 -7.033 -12.077 1.00 91.50 97 ALA A N 1
ATOM 743 C CA . ALA A 1 97 ? 7.725 -6.860 -11.206 1.00 91.50 97 ALA A CA 1
ATOM 744 C C . ALA A 1 97 ? 7.344 -6.322 -9.813 1.00 91.50 97 ALA A C 1
ATOM 746 O O . ALA A 1 97 ? 7.787 -6.870 -8.808 1.00 91.50 97 ALA A O 1
ATOM 747 N N . LEU A 1 98 ? 6.496 -5.288 -9.746 1.00 91.69 98 LEU A N 1
ATOM 748 C CA . LEU A 1 98 ? 6.058 -4.684 -8.481 1.00 91.69 98 LEU A CA 1
ATOM 749 C C . LEU A 1 98 ? 5.182 -5.643 -7.666 1.00 91.69 98 LEU A C 1
ATOM 751 O O . LEU A 1 98 ? 5.396 -5.806 -6.468 1.00 91.69 98 LEU A O 1
ATOM 755 N N . THR A 1 99 ? 4.232 -6.324 -8.310 1.00 89.69 99 THR A N 1
ATOM 756 C CA . THR A 1 99 ? 3.395 -7.346 -7.655 1.00 89.69 99 THR A CA 1
ATOM 757 C C . THR A 1 99 ? 4.233 -8.518 -7.139 1.00 89.69 99 THR A C 1
ATOM 759 O O . THR A 1 99 ? 3.925 -9.064 -6.081 1.00 89.69 99 THR A O 1
ATOM 762 N N . GLY A 1 100 ? 5.342 -8.853 -7.809 1.00 89.69 100 GLY A N 1
ATOM 763 C CA . GLY A 1 100 ? 6.323 -9.830 -7.330 1.00 89.69 100 GLY A CA 1
ATOM 764 C C . GLY A 1 100 ? 7.015 -9.445 -6.015 1.00 89.69 100 GLY A C 1
ATOM 765 O O . GLY A 1 100 ? 7.447 -10.328 -5.275 1.00 89.69 100 GLY A O 1
ATOM 766 N N . GLU A 1 101 ? 7.082 -8.154 -5.681 1.00 91.50 101 GLU A N 1
ATOM 767 C CA . GLU A 1 101 ? 7.647 -7.652 -4.421 1.00 91.50 101 GLU A CA 1
ATOM 768 C C . GLU A 1 101 ? 6.584 -7.348 -3.348 1.00 91.50 101 GLU A C 1
ATOM 770 O O . GLU A 1 101 ? 6.921 -6.941 -2.233 1.00 91.50 101 GLU A O 1
ATOM 775 N N . TRP A 1 102 ? 5.301 -7.589 -3.638 1.00 90.94 102 TRP A N 1
ATOM 776 C CA . TRP A 1 102 ? 4.187 -7.261 -2.742 1.00 90.94 102 TRP A CA 1
ATOM 777 C C . TRP A 1 102 ? 4.289 -7.923 -1.361 1.00 90.94 102 TRP A C 1
ATOM 779 O O . TRP A 1 102 ? 3.972 -7.307 -0.343 1.00 90.94 102 TRP A O 1
ATOM 789 N N . SER A 1 103 ? 4.786 -9.160 -1.296 1.00 90.44 103 SER A N 1
ATOM 790 C CA . SER A 1 103 ? 4.968 -9.891 -0.033 1.00 90.44 103 SER A CA 1
ATOM 791 C C . SER A 1 103 ? 5.946 -9.195 0.923 1.00 90.44 103 SER A C 1
ATOM 793 O O . SER A 1 103 ? 5.747 -9.211 2.142 1.00 90.44 103 SER A O 1
ATOM 795 N N . VAL A 1 104 ? 6.973 -8.535 0.378 1.00 92.31 104 VAL A N 1
ATOM 796 C CA . VAL A 1 104 ? 7.943 -7.752 1.153 1.00 92.31 104 VAL A CA 1
ATOM 797 C C . VAL A 1 104 ? 7.257 -6.527 1.754 1.00 92.31 104 VAL A C 1
ATOM 799 O O . VAL A 1 104 ? 7.410 -6.269 2.947 1.00 92.31 104 VAL A O 1
ATOM 802 N N . VAL A 1 105 ? 6.446 -5.821 0.959 1.00 93.06 105 VAL A N 1
ATOM 803 C CA . VAL A 1 105 ? 5.666 -4.662 1.423 1.00 93.06 105 VAL A CA 1
ATOM 804 C C . VAL A 1 105 ? 4.689 -5.079 2.518 1.00 93.06 105 VAL A C 1
ATOM 806 O O . VAL A 1 105 ? 4.716 -4.499 3.600 1.00 93.06 105 VAL A O 1
ATOM 809 N N . CYS A 1 106 ? 3.899 -6.135 2.292 1.00 91.69 106 CYS A N 1
ATOM 810 C CA . CYS A 1 106 ? 2.949 -6.662 3.277 1.00 91.69 106 CYS A CA 1
ATOM 811 C C . CYS A 1 106 ? 3.606 -6.937 4.629 1.00 91.69 106 CYS A C 1
ATOM 813 O O . CYS A 1 106 ? 3.066 -6.566 5.669 1.00 91.69 106 CYS A O 1
ATOM 815 N N . THR A 1 107 ? 4.787 -7.561 4.614 1.00 92.00 107 THR A N 1
ATOM 816 C CA . THR A 1 107 ? 5.523 -7.896 5.837 1.00 92.00 107 THR A CA 1
ATOM 817 C C . THR A 1 107 ? 5.890 -6.639 6.625 1.00 92.00 107 THR A C 1
ATOM 819 O O . THR A 1 107 ? 5.659 -6.584 7.832 1.00 92.00 107 THR A O 1
ATOM 822 N N . VAL A 1 108 ? 6.416 -5.613 5.950 1.00 92.50 108 VAL A N 1
ATOM 823 C CA . VAL A 1 108 ? 6.798 -4.343 6.588 1.00 92.50 108 VAL A CA 1
ATOM 824 C C . VAL A 1 108 ? 5.574 -3.608 7.131 1.00 92.50 108 VAL A C 1
ATOM 826 O O . VAL A 1 108 ? 5.575 -3.190 8.287 1.00 92.50 108 VAL A O 1
ATOM 829 N N . LEU A 1 109 ? 4.516 -3.480 6.325 1.00 94.06 109 LEU A N 1
ATOM 830 C CA . LEU A 1 109 ? 3.290 -2.791 6.729 1.00 94.06 109 LEU A CA 1
ATOM 831 C C . LEU A 1 109 ? 2.652 -3.461 7.945 1.00 94.06 109 LEU A C 1
ATOM 833 O O . LEU A 1 109 ? 2.293 -2.779 8.901 1.00 94.06 109 LEU A O 1
ATOM 837 N N . ARG A 1 110 ? 2.593 -4.794 7.956 1.00 92.94 110 ARG A N 1
ATOM 838 C CA . ARG A 1 110 ? 2.030 -5.556 9.070 1.00 92.94 110 ARG A CA 1
ATOM 839 C C . ARG A 1 110 ? 2.827 -5.385 10.359 1.00 92.94 110 ARG A C 1
ATOM 841 O O . ARG A 1 110 ? 2.239 -5.128 11.405 1.00 92.94 110 ARG A O 1
ATOM 848 N N . GLN A 1 111 ? 4.157 -5.459 10.280 1.00 91.81 111 GLN A N 1
ATOM 849 C CA . GLN A 1 111 ? 5.031 -5.236 11.436 1.00 91.81 111 GLN A CA 1
ATOM 850 C C . GLN A 1 111 ? 4.819 -3.852 12.061 1.00 91.81 111 GLN A C 1
ATOM 852 O O . GLN A 1 111 ? 4.761 -3.734 13.284 1.00 91.81 111 GLN A O 1
ATOM 857 N N . LEU A 1 112 ? 4.676 -2.814 11.235 1.00 92.31 112 LEU A N 1
ATOM 858 C CA . LEU A 1 112 ? 4.449 -1.447 11.704 1.00 92.31 112 LEU A CA 1
ATOM 859 C C . LEU A 1 112 ? 3.027 -1.243 12.245 1.00 92.31 112 LEU A C 1
ATOM 861 O O . LEU A 1 112 ? 2.845 -0.557 13.247 1.00 92.31 112 LEU A O 1
ATOM 865 N N . LEU A 1 113 ? 2.019 -1.864 11.630 1.00 92.56 113 LEU A N 1
ATOM 866 C CA . LEU A 1 113 ? 0.628 -1.744 12.070 1.00 92.56 113 LEU A CA 1
ATOM 867 C C . LEU A 1 113 ? 0.388 -2.433 13.423 1.00 92.56 113 LEU A C 1
ATOM 869 O O . LEU A 1 113 ? -0.290 -1.876 14.287 1.00 92.56 113 LEU A O 1
ATOM 873 N N . GLN A 1 114 ? 0.985 -3.614 13.619 1.00 91.94 114 GLN A N 1
ATOM 874 C CA . GLN A 1 114 ? 0.859 -4.422 14.839 1.00 91.94 114 GLN A CA 1
ATOM 875 C C . GLN A 1 114 ? 1.781 -3.963 15.981 1.00 91.94 114 GLN A C 1
ATOM 877 O O . GLN A 1 114 ? 1.566 -4.328 17.138 1.00 91.94 114 GLN A O 1
ATOM 882 N N . SER A 1 115 ? 2.816 -3.175 15.684 1.00 90.25 115 SER A N 1
ATOM 883 C CA . SER A 1 115 ? 3.740 -2.662 16.695 1.00 90.25 115 SER A CA 1
ATOM 884 C C . SER A 1 115 ? 3.039 -1.678 17.643 1.00 90.25 115 SER A C 1
ATOM 886 O O . SER A 1 115 ? 2.406 -0.708 17.216 1.00 90.25 115 SER A O 1
ATOM 888 N N . GLN A 1 116 ? 3.181 -1.909 18.953 1.00 84.50 116 GLN A N 1
ATOM 889 C CA . GLN A 1 116 ? 2.663 -0.994 19.978 1.00 84.50 116 GLN A CA 1
ATOM 890 C C . GLN A 1 116 ? 3.466 0.309 20.067 1.00 84.50 116 GLN A C 1
ATOM 892 O O . GLN A 1 116 ? 2.909 1.337 20.436 1.00 84.50 116 GLN A O 1
ATOM 897 N N . ASP A 1 117 ? 4.740 0.279 19.674 1.00 85.38 117 ASP A N 1
ATOM 898 C CA . ASP A 1 117 ? 5.629 1.446 19.683 1.00 85.38 117 ASP A CA 1
ATOM 899 C C . ASP A 1 117 ? 5.398 2.377 18.480 1.00 85.38 117 ASP A C 1
ATOM 901 O O . ASP A 1 117 ? 5.957 3.473 18.410 1.00 85.38 117 ASP A O 1
ATOM 905 N N . SER A 1 118 ? 4.588 1.949 17.507 1.00 87.75 118 SER A N 1
ATOM 906 C CA . SER A 1 118 ? 4.295 2.745 16.317 1.00 87.75 118 SER A CA 1
ATOM 907 C C . SER A 1 118 ? 3.272 3.834 16.621 1.00 87.75 118 SER A C 1
ATOM 909 O O . SER A 1 118 ? 2.155 3.555 17.060 1.00 87.75 118 SER A O 1
ATOM 911 N N . SER A 1 119 ? 3.659 5.080 16.340 1.00 91.75 119 SER A N 1
ATOM 912 C CA . SER A 1 119 ? 2.793 6.249 16.482 1.00 91.75 119 SER A CA 1
ATOM 913 C C . SER A 1 119 ? 1.611 6.196 15.511 1.00 91.75 119 SER A C 1
ATOM 915 O O . SER A 1 119 ? 1.687 5.575 14.446 1.00 91.75 119 SER A O 1
ATOM 917 N N . ASP A 1 120 ? 0.532 6.912 15.831 1.00 92.56 120 ASP A N 1
ATOM 918 C CA . ASP A 1 120 ? -0.629 7.020 14.940 1.00 92.56 120 ASP A CA 1
ATOM 919 C C . ASP A 1 120 ? -0.236 7.567 13.563 1.00 92.56 120 ASP A C 1
ATOM 921 O O . ASP A 1 120 ? -0.709 7.079 12.546 1.00 92.56 120 ASP A O 1
ATOM 925 N N . GLN A 1 121 ? 0.726 8.489 13.496 1.00 92.81 121 GLN A N 1
ATOM 926 C CA . GLN A 1 121 ? 1.243 8.995 12.223 1.00 92.81 121 GLN A CA 1
ATOM 927 C C . GLN A 1 121 ? 1.906 7.900 11.366 1.00 92.81 121 GLN A C 1
ATOM 929 O O . GLN A 1 121 ? 1.754 7.903 10.142 1.00 92.81 121 GLN A O 1
ATOM 934 N N . VAL A 1 122 ? 2.636 6.965 11.985 1.00 93.56 122 VAL A N 1
ATOM 935 C CA . VAL A 1 122 ? 3.225 5.815 11.279 1.00 93.56 122 VAL A CA 1
ATOM 936 C C . VAL A 1 122 ? 2.117 4.890 10.782 1.00 93.56 122 VAL A C 1
ATOM 938 O O . VAL A 1 122 ? 2.122 4.519 9.610 1.00 93.56 122 VAL A O 1
ATOM 941 N N . LYS A 1 123 ? 1.135 4.566 11.631 1.00 94.50 123 LYS A N 1
ATOM 942 C CA . LYS A 1 123 ? 0.003 3.697 11.264 1.00 94.50 123 LYS A CA 1
ATOM 943 C C . LYS A 1 123 ? -0.846 4.299 10.146 1.00 94.50 123 LYS A C 1
ATOM 945 O O . LYS A 1 123 ? -1.184 3.613 9.190 1.00 94.50 123 LYS A O 1
ATOM 950 N N . GLU A 1 124 ? -1.108 5.597 10.196 1.00 95.06 124 GLU A N 1
ATOM 951 C CA . GLU A 1 124 ? -1.808 6.326 9.139 1.00 95.06 124 GLU A CA 1
ATOM 952 C C . GLU A 1 124 ? -1.036 6.272 7.807 1.00 95.06 124 GLU A C 1
ATOM 954 O O . GLU A 1 124 ? -1.619 6.076 6.741 1.00 95.06 124 GLU A O 1
ATOM 959 N N . LYS A 1 125 ? 0.298 6.403 7.840 1.00 94.38 125 LYS A N 1
ATOM 960 C CA . LYS A 1 125 ? 1.145 6.233 6.647 1.00 94.38 125 LYS A CA 1
ATOM 961 C C . LYS A 1 125 ? 1.172 4.794 6.137 1.00 94.38 125 LYS A C 1
ATOM 963 O O . LYS A 1 125 ? 1.215 4.602 4.926 1.00 94.38 125 LYS A O 1
ATOM 968 N N . VAL A 1 126 ? 1.107 3.802 7.022 1.00 95.56 126 VAL A N 1
ATOM 969 C CA . VAL A 1 126 ? 0.965 2.387 6.648 1.00 95.56 126 VAL A CA 1
ATOM 970 C C . VAL A 1 126 ? -0.337 2.150 5.882 1.00 95.56 126 VAL A C 1
ATOM 972 O O . VAL A 1 126 ? -0.299 1.521 4.827 1.00 95.56 126 VAL A O 1
ATOM 975 N N . LEU A 1 127 ? -1.459 2.694 6.364 1.00 95.06 127 LEU A N 1
ATOM 976 C CA . LEU A 1 127 ? -2.764 2.569 5.706 1.00 95.06 127 LEU A CA 1
ATOM 977 C C . LEU A 1 127 ? -2.760 3.213 4.309 1.00 95.06 127 LEU A C 1
ATOM 979 O O . LEU A 1 127 ? -3.112 2.562 3.328 1.00 95.06 127 LEU A O 1
ATOM 983 N N . ARG A 1 128 ? -2.243 4.444 4.184 1.00 94.50 128 ARG A N 1
ATOM 984 C CA . ARG A 1 128 ? -2.086 5.102 2.870 1.00 94.50 128 ARG A CA 1
ATOM 985 C C . ARG A 1 128 ? -1.184 4.319 1.921 1.00 94.50 128 ARG A C 1
ATOM 987 O O . ARG A 1 128 ? -1.493 4.201 0.738 1.00 94.50 128 ARG A O 1
ATOM 994 N N . CYS A 1 129 ? -0.084 3.770 2.439 1.00 95.00 129 CYS A N 1
ATOM 995 C CA . CYS A 1 129 ? 0.793 2.912 1.655 1.00 95.00 129 CYS A CA 1
ATOM 996 C C . CYS A 1 129 ? -0.000 1.711 1.127 1.00 95.00 129 CYS A C 1
ATOM 998 O O . CYS A 1 129 ? -0.036 1.504 -0.079 1.00 95.00 129 CYS A O 1
ATOM 1000 N N . LEU A 1 130 ? -0.736 0.990 1.977 1.00 93.38 130 LEU A N 1
ATOM 1001 C CA . LEU A 1 130 ? -1.588 -0.117 1.535 1.00 93.38 130 LEU A CA 1
ATOM 1002 C C . LEU A 1 130 ? -2.565 0.299 0.418 1.00 93.38 130 LEU A C 1
ATOM 1004 O O . LEU A 1 130 ? -2.554 -0.337 -0.635 1.00 93.38 130 LEU A O 1
ATOM 1008 N N . SER A 1 131 ? -3.336 1.377 0.596 1.00 91.94 131 SER A N 1
ATOM 1009 C CA . SER A 1 131 ? -4.278 1.867 -0.430 1.00 91.94 131 SER A CA 1
ATOM 1010 C C . SER A 1 131 ? -3.577 2.163 -1.771 1.00 91.94 131 SER A C 1
ATOM 1012 O O . SER A 1 131 ? -4.024 1.705 -2.826 1.00 91.94 131 SER A O 1
ATOM 1014 N N . SER A 1 132 ? -2.392 2.791 -1.750 1.00 93.00 132 SER A N 1
ATOM 1015 C CA . SER A 1 132 ? -1.626 3.061 -2.980 1.00 93.00 132 SER A CA 1
ATOM 1016 C C . SER A 1 132 ? -1.243 1.786 -3.755 1.00 93.00 132 SER A C 1
ATOM 1018 O O . SER A 1 132 ? -1.251 1.778 -4.990 1.00 93.00 132 SER A O 1
ATOM 1020 N N . TRP A 1 133 ? -0.960 0.684 -3.049 1.00 92.56 133 TRP A N 1
ATOM 1021 C CA . TRP A 1 133 ? -0.603 -0.610 -3.643 1.00 92.56 133 TRP A CA 1
ATOM 1022 C C . TRP A 1 133 ? -1.816 -1.414 -4.106 1.00 92.56 133 TRP A C 1
ATOM 1024 O O . TRP A 1 133 ? -1.726 -2.130 -5.104 1.00 92.56 133 TRP A O 1
ATOM 1034 N N . VAL A 1 134 ? -2.958 -1.274 -3.433 1.00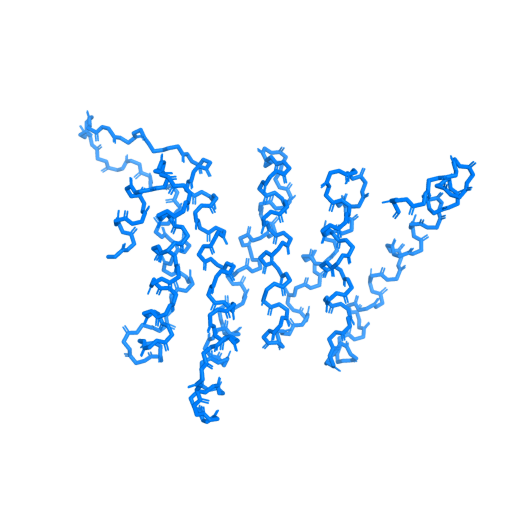 87.44 134 VAL A N 1
ATOM 1035 C CA . VAL A 1 134 ? -4.233 -1.877 -3.848 1.00 87.44 134 VAL A CA 1
ATOM 1036 C C . VAL A 1 134 ? -4.615 -1.426 -5.265 1.00 87.44 134 VAL A C 1
ATOM 1038 O O . VAL A 1 134 ? -5.112 -2.237 -6.046 1.00 87.44 134 VAL A O 1
ATOM 1041 N N . GLY A 1 135 ? -4.272 -0.198 -5.665 1.00 82.19 135 GLY A N 1
ATOM 1042 C CA . GLY A 1 135 ? -4.450 0.290 -7.040 1.00 82.19 135 GLY A CA 1
ATOM 1043 C C . GLY A 1 135 ? -3.619 -0.427 -8.124 1.00 82.19 135 GLY A C 1
ATOM 1044 O O . GLY A 1 135 ? -3.824 -0.177 -9.310 1.00 82.19 135 GLY A O 1
ATOM 1045 N N . LEU A 1 136 ? -2.681 -1.312 -7.759 1.00 84.56 136 LEU A N 1
ATOM 1046 C CA . LEU A 1 136 ? -1.887 -2.117 -8.702 1.00 84.56 136 LEU A CA 1
ATOM 1047 C C . LEU A 1 136 ? -2.500 -3.489 -9.032 1.00 84.56 136 LEU A C 1
ATOM 1049 O O . LEU A 1 136 ? -1.845 -4.283 -9.712 1.00 84.56 136 LEU A O 1
ATOM 1053 N N . ASP A 1 137 ? -3.714 -3.775 -8.554 1.00 80.06 137 ASP A N 1
ATOM 1054 C CA . ASP A 1 137 ? -4.354 -5.097 -8.628 1.00 80.06 137 ASP A CA 1
ATOM 1055 C C . ASP A 1 137 ? -3.514 -6.199 -7.943 1.00 80.06 137 ASP A C 1
ATOM 1057 O O . ASP A 1 137 ? -3.400 -7.328 -8.427 1.00 80.06 137 ASP A O 1
ATOM 1061 N N . VAL A 1 138 ? -2.873 -5.873 -6.811 1.00 80.94 138 VAL A N 1
ATOM 1062 C CA . VAL A 1 138 ? -2.133 -6.865 -6.013 1.00 80.94 138 VAL A CA 1
ATOM 1063 C C . VAL A 1 138 ? -3.076 -7.951 -5.473 1.00 80.94 138 VAL A C 1
ATOM 1065 O O . VAL A 1 138 ? -4.184 -7.639 -5.035 1.00 80.94 138 VAL A O 1
ATOM 1068 N N . PRO A 1 139 ? -2.663 -9.231 -5.459 1.00 72.75 139 PRO A N 1
ATOM 1069 C CA . PRO A 1 139 ? -3.526 -10.320 -5.021 1.00 72.75 139 PRO A CA 1
ATOM 1070 C C . PRO A 1 139 ? -3.825 -10.248 -3.515 1.00 72.75 139 PRO A C 1
ATOM 1072 O O . PRO A 1 139 ? -2.912 -10.353 -2.689 1.00 72.75 139 PRO A O 1
ATOM 1075 N N . LEU A 1 140 ? -5.114 -10.169 -3.154 1.00 64.62 140 LEU A N 1
ATOM 1076 C CA . LEU A 1 140 ? -5.566 -10.138 -1.752 1.00 64.62 140 LEU A CA 1
ATOM 1077 C C . LEU A 1 140 ? -5.204 -11.398 -0.958 1.00 64.62 140 LEU A C 1
ATOM 1079 O O . LEU A 1 140 ? -5.096 -11.353 0.266 1.00 64.62 140 LEU A O 1
ATOM 1083 N N . GLY A 1 141 ? -4.983 -12.527 -1.638 1.00 62.75 141 GLY A N 1
ATOM 1084 C CA . GLY A 1 141 ? -4.650 -13.800 -0.994 1.00 62.75 141 GLY A CA 1
ATOM 1085 C C . GLY A 1 141 ? -3.406 -13.741 -0.097 1.00 62.75 141 GLY A C 1
ATOM 1086 O O . GLY A 1 141 ? -3.314 -14.519 0.846 1.00 62.75 141 GLY A O 1
ATOM 1087 N N . GLY A 1 142 ? -2.478 -12.806 -0.351 1.00 65.12 142 GLY A N 1
ATOM 1088 C CA . GLY A 1 142 ? -1.303 -12.559 0.496 1.00 65.12 142 GLY A CA 1
ATOM 1089 C C . GLY A 1 142 ? -1.447 -11.402 1.494 1.00 65.12 142 GLY A C 1
ATOM 1090 O O . GLY A 1 142 ? -0.598 -11.260 2.369 1.00 65.12 142 GLY A O 1
ATOM 1091 N N . SER A 1 143 ? -2.494 -10.579 1.381 1.00 70.38 143 SER A N 1
ATOM 1092 C CA . SER A 1 143 ? -2.713 -9.382 2.210 1.00 70.38 143 SER A CA 1
ATOM 1093 C C . SER A 1 143 ? -3.928 -9.478 3.132 1.00 70.38 143 SER A C 1
ATOM 1095 O O . SER A 1 143 ? -4.154 -8.566 3.917 1.00 70.38 143 SER A O 1
ATOM 1097 N N . HIS A 1 144 ? -4.680 -10.581 3.097 1.00 78.25 144 HIS A N 1
ATOM 1098 C CA . HIS A 1 144 ? -5.841 -10.831 3.958 1.00 78.25 144 HIS A CA 1
ATOM 1099 C C . HIS A 1 144 ? -5.583 -10.492 5.434 1.00 78.25 144 HIS A C 1
ATOM 1101 O O . HIS A 1 144 ? -6.380 -9.796 6.054 1.00 78.25 144 HIS A O 1
ATOM 1107 N N . GLU A 1 145 ? -4.451 -10.932 5.983 1.00 86.19 145 GLU A N 1
ATOM 1108 C CA . GLU A 1 145 ? -4.139 -10.685 7.388 1.00 86.19 145 GLU A CA 1
ATOM 1109 C C . GLU A 1 145 ? -3.816 -9.207 7.650 1.00 86.19 145 GLU A C 1
ATOM 1111 O O . GLU A 1 145 ? -4.191 -8.669 8.683 1.00 86.19 145 GLU A O 1
ATOM 1116 N N . LEU A 1 146 ? -3.183 -8.526 6.689 1.00 88.94 146 LEU A N 1
ATOM 1117 C CA . LEU A 1 146 ? -2.935 -7.088 6.770 1.00 88.94 146 LEU A CA 1
ATOM 1118 C C . LEU A 1 146 ? -4.253 -6.297 6.721 1.00 88.94 146 LEU A C 1
ATOM 1120 O O . LEU A 1 146 ? -4.416 -5.329 7.460 1.00 88.94 146 LEU A O 1
ATOM 1124 N N . VAL A 1 147 ? -5.213 -6.725 5.895 1.00 88.00 147 VAL A N 1
ATOM 1125 C CA . VAL A 1 147 ? -6.559 -6.133 5.861 1.00 88.00 147 VAL A CA 1
ATOM 1126 C C . VAL A 1 147 ? -7.279 -6.372 7.191 1.00 88.00 147 VAL A C 1
ATOM 1128 O O . VAL A 1 147 ? -7.881 -5.443 7.719 1.00 88.00 147 VAL A O 1
ATOM 1131 N N . GLN A 1 148 ? -7.168 -7.565 7.787 1.00 88.88 148 GLN A N 1
ATOM 1132 C CA . GLN A 1 148 ? -7.687 -7.830 9.136 1.00 88.88 148 GLN A CA 1
ATOM 1133 C C . GLN A 1 148 ? -7.060 -6.907 10.186 1.00 88.88 148 GLN A C 1
ATOM 1135 O O . GLN A 1 148 ? -7.778 -6.342 11.011 1.00 88.88 148 GLN A O 1
ATOM 1140 N N . ASP A 1 149 ? -5.744 -6.700 10.132 1.00 91.19 149 ASP A N 1
ATOM 1141 C CA . ASP A 1 149 ? -5.052 -5.789 11.043 1.00 91.19 149 ASP A CA 1
ATOM 1142 C C . ASP A 1 149 ? -5.564 -4.340 10.893 1.00 91.19 149 ASP A C 1
ATOM 1144 O O . ASP A 1 149 ? -5.657 -3.620 11.889 1.00 91.19 149 ASP A O 1
ATOM 1148 N N . CYS A 1 150 ? -5.999 -3.918 9.696 1.00 91.56 150 CYS A N 1
ATOM 1149 C CA . CYS A 1 150 ? -6.611 -2.599 9.487 1.00 91.56 150 CYS A CA 1
ATOM 1150 C C . CYS A 1 150 ? -7.923 -2.431 10.268 1.00 91.56 150 CYS A C 1
ATOM 1152 O O . CYS A 1 150 ? -8.158 -1.354 10.814 1.00 91.56 150 CYS A O 1
ATOM 1154 N N . PHE A 1 151 ? -8.745 -3.478 10.421 1.0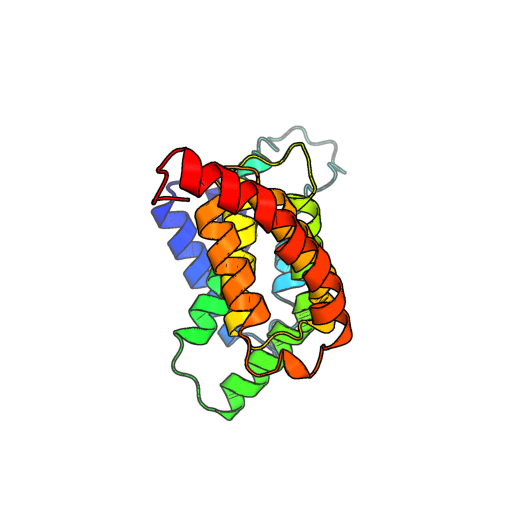0 90.00 151 PHE A N 1
ATOM 1155 C CA . PHE A 1 151 ? -9.977 -3.390 11.222 1.00 90.00 151 PHE A CA 1
ATOM 1156 C C . PHE A 1 151 ? -9.692 -3.029 12.684 1.00 90.00 151 PHE A C 1
ATOM 1158 O O . PHE A 1 151 ? -10.472 -2.309 13.301 1.00 90.00 151 PHE A O 1
ATOM 1165 N N . SER A 1 152 ? -8.552 -3.460 13.236 1.00 89.31 152 SER A N 1
ATOM 1166 C CA . SER A 1 152 ? -8.169 -3.102 14.609 1.00 89.31 152 SER A CA 1
ATOM 1167 C C . SER A 1 152 ? -7.954 -1.593 14.794 1.00 89.31 152 SER A C 1
ATOM 1169 O O . SER A 1 152 ? -8.167 -1.063 15.886 1.00 89.31 152 SER A O 1
ATOM 1171 N N . THR A 1 153 ? -7.599 -0.883 13.715 1.00 91.06 153 THR A N 1
ATOM 1172 C CA . THR A 1 153 ? -7.372 0.569 13.727 1.00 91.06 153 THR A CA 1
ATOM 1173 C C . THR A 1 153 ? -8.649 1.400 13.665 1.00 91.06 153 THR A C 1
ATOM 1175 O O . THR A 1 153 ? -8.600 2.574 14.023 1.00 91.06 153 THR A O 1
ATOM 1178 N N . LEU A 1 154 ? -9.800 0.801 13.328 1.00 88.75 154 LEU A N 1
ATOM 1179 C CA . LEU A 1 154 ? -11.105 1.479 13.349 1.00 88.75 154 LEU A CA 1
ATOM 1180 C C . LEU A 1 154 ? -11.506 1.931 14.761 1.00 88.75 154 LEU A C 1
ATOM 1182 O O . LEU A 1 154 ? -12.274 2.866 14.927 1.00 88.75 154 LEU A O 1
ATOM 1186 N N . SER A 1 155 ? -10.948 1.318 15.804 1.00 87.25 155 SER A N 1
ATOM 1187 C CA . SER A 1 155 ? -11.168 1.778 17.180 1.00 87.25 155 SER A CA 1
ATOM 1188 C C . SER A 1 155 ? -10.454 3.099 17.505 1.00 87.25 155 SER A C 1
ATOM 1190 O O . SER A 1 155 ? -10.726 3.678 18.554 1.00 87.25 155 SER A O 1
ATOM 1192 N N . ASN A 1 156 ? -9.523 3.567 16.661 1.00 88.38 156 ASN A N 1
ATOM 1193 C CA . ASN A 1 156 ? -8.810 4.828 16.859 1.00 88.38 156 ASN A CA 1
ATOM 1194 C C . ASN A 1 156 ? -9.438 5.942 15.995 1.00 88.38 156 ASN A C 1
ATOM 1196 O O . ASN A 1 156 ? -9.274 5.911 14.773 1.00 88.38 156 ASN A O 1
ATOM 1200 N N . PRO A 1 157 ? -10.063 6.973 16.601 1.00 87.19 157 PRO A N 1
ATOM 1201 C CA . PRO A 1 157 ? -10.682 8.078 15.865 1.00 87.19 157 PRO A CA 1
ATOM 1202 C C . PRO A 1 157 ? -9.732 8.806 14.905 1.00 87.19 157 PRO A C 1
ATOM 1204 O O . PRO A 1 157 ? -10.149 9.232 13.834 1.00 87.19 157 PRO A O 1
ATOM 1207 N N . ALA A 1 158 ? -8.443 8.919 15.246 1.00 89.69 158 ALA A N 1
ATOM 1208 C CA . ALA A 1 158 ? -7.462 9.595 14.395 1.00 89.69 158 ALA A CA 1
ATOM 1209 C C . ALA A 1 158 ? -7.138 8.811 13.111 1.00 89.69 158 ALA A C 1
ATOM 1211 O O . ALA A 1 158 ? -6.705 9.398 12.122 1.00 89.69 158 ALA A O 1
ATOM 1212 N N . LEU A 1 159 ? -7.327 7.489 13.127 1.00 92.62 159 LEU A N 1
ATOM 1213 C CA . LEU A 1 159 ? -7.027 6.596 12.005 1.00 92.62 159 LEU A CA 1
ATOM 1214 C C . LEU A 1 159 ? -8.279 6.172 11.244 1.00 92.62 159 LEU A C 1
ATOM 1216 O O . LEU A 1 159 ? -8.162 5.740 10.099 1.00 92.62 159 LEU A O 1
ATOM 1220 N N . PHE A 1 160 ? -9.450 6.311 11.866 1.00 89.94 160 PHE A N 1
ATOM 1221 C CA . PHE A 1 160 ? -10.717 5.769 11.399 1.00 89.94 160 PHE A CA 1
ATOM 1222 C C . PHE A 1 160 ? -10.981 6.053 9.916 1.00 89.94 160 PHE A C 1
ATOM 1224 O O . PHE A 1 160 ? -11.121 5.113 9.137 1.00 89.94 160 PHE A O 1
ATOM 1231 N N . GLY A 1 161 ? -10.952 7.323 9.498 1.00 90.00 161 GLY A N 1
ATOM 1232 C CA . GLY A 1 161 ? -11.246 7.691 8.107 1.00 90.00 161 GLY A CA 1
ATOM 1233 C C . GLY A 1 161 ? -10.299 7.031 7.099 1.00 90.00 161 GLY A C 1
ATOM 1234 O O . GLY A 1 161 ? -10.746 6.454 6.110 1.00 90.00 161 GLY A O 1
ATOM 1235 N N . THR A 1 162 ? -8.994 7.028 7.395 1.00 92.56 162 THR A N 1
ATOM 1236 C CA . THR A 1 162 ? -7.988 6.401 6.516 1.00 92.56 162 THR A CA 1
ATOM 1237 C C . THR A 1 162 ? -8.129 4.876 6.519 1.00 92.56 162 THR A C 1
ATOM 1239 O O . THR A 1 162 ? -7.937 4.229 5.491 1.00 92.56 162 THR A O 1
ATOM 1242 N N . ALA A 1 163 ? -8.475 4.283 7.663 1.00 93.00 163 ALA A N 1
ATOM 1243 C CA . ALA A 1 163 ? -8.670 2.846 7.803 1.00 93.00 163 ALA A CA 1
ATOM 1244 C C . ALA A 1 163 ? -9.895 2.363 7.019 1.00 93.00 163 ALA A C 1
ATOM 1246 O O . ALA A 1 163 ? -9.794 1.369 6.304 1.00 93.00 163 ALA A O 1
ATOM 1247 N N . VAL A 1 164 ? -11.020 3.082 7.096 1.00 90.94 164 VAL A N 1
ATOM 1248 C CA . VAL A 1 164 ? -12.228 2.777 6.317 1.00 90.94 164 VAL A CA 1
ATOM 1249 C C . VAL A 1 164 ? -11.938 2.840 4.824 1.00 90.94 164 VAL A C 1
ATOM 1251 O O . VAL A 1 164 ? -12.215 1.866 4.129 1.00 90.94 164 VAL A O 1
ATOM 1254 N N . GLU A 1 165 ? -11.345 3.935 4.340 1.00 91.44 165 GLU A N 1
ATOM 1255 C CA . GLU A 1 165 ? -10.981 4.093 2.925 1.00 91.44 165 GLU A CA 1
ATOM 1256 C C . GLU A 1 165 ? -10.106 2.923 2.456 1.00 91.44 165 GLU A C 1
ATOM 1258 O O . GLU A 1 165 ? -10.434 2.233 1.494 1.00 91.44 165 GLU A O 1
ATOM 1263 N N . THR A 1 166 ? -9.071 2.598 3.230 1.00 91.44 166 THR A N 1
ATOM 1264 C CA . THR A 1 166 ? -8.135 1.513 2.907 1.00 91.44 166 THR A CA 1
ATOM 1265 C C . THR A 1 166 ? -8.805 0.133 2.886 1.00 91.44 166 THR A C 1
ATOM 1267 O O . THR A 1 166 ? -8.509 -0.695 2.017 1.00 91.44 166 THR A O 1
ATOM 1270 N N . ILE A 1 167 ? -9.710 -0.145 3.832 1.00 90.06 167 ILE A N 1
ATOM 1271 C CA . ILE A 1 167 ? -10.476 -1.399 3.873 1.00 90.06 167 ILE A CA 1
ATOM 1272 C C . ILE A 1 167 ? -11.407 -1.476 2.661 1.00 90.06 167 ILE A C 1
ATOM 1274 O O . ILE A 1 167 ? -11.435 -2.510 1.994 1.00 90.06 167 ILE A O 1
ATOM 1278 N N . VAL A 1 168 ? -12.134 -0.396 2.358 1.00 89.00 168 VAL A N 1
ATOM 1279 C CA . VAL A 1 168 ? -13.062 -0.316 1.221 1.00 89.00 168 VAL A CA 1
ATOM 1280 C C . VAL A 1 168 ? -12.323 -0.513 -0.099 1.00 89.00 168 VAL A C 1
ATOM 1282 O O . VAL A 1 168 ? -12.760 -1.339 -0.903 1.00 89.00 168 VAL A O 1
ATOM 1285 N N . ASP A 1 169 ? -11.192 0.160 -0.300 1.00 87.88 169 ASP A N 1
ATOM 1286 C CA . ASP A 1 169 ? -10.348 -0.001 -1.487 1.00 87.88 169 ASP A CA 1
ATOM 1287 C C . ASP A 1 169 ? -9.912 -1.459 -1.652 1.0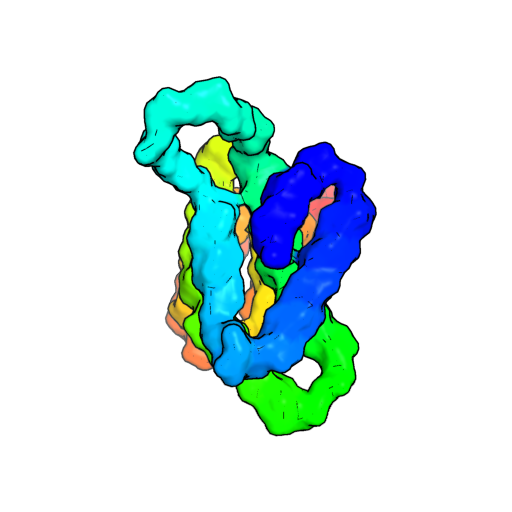0 87.88 169 ASP A C 1
ATOM 1289 O O . ASP A 1 169 ? -10.011 -2.034 -2.738 1.00 87.88 169 ASP A O 1
ATOM 1293 N N . SER A 1 170 ? -9.478 -2.085 -0.553 1.00 86.12 170 SER A N 1
ATOM 1294 C CA . SER A 1 170 ? -8.996 -3.467 -0.556 1.00 86.12 170 SER A CA 1
ATOM 1295 C C . SER A 1 170 ? -10.099 -4.459 -0.932 1.00 86.12 170 SER A C 1
ATOM 1297 O O . SER A 1 170 ? -9.882 -5.338 -1.763 1.00 86.12 170 SER A O 1
ATOM 1299 N N . ILE A 1 171 ? -11.298 -4.334 -0.351 1.00 84.62 171 ILE A N 1
ATOM 1300 C CA . ILE A 1 171 ? -12.402 -5.278 -0.606 1.00 84.62 171 ILE A CA 1
ATOM 1301 C C . ILE A 1 171 ? -13.123 -5.021 -1.935 1.00 84.62 171 ILE A C 1
ATOM 1303 O O . ILE A 1 171 ? -13.733 -5.940 -2.482 1.00 84.62 171 ILE A O 1
ATOM 1307 N N . SER A 1 172 ? -13.055 -3.796 -2.464 1.00 85.00 172 SER A N 1
ATOM 1308 C CA . SER A 1 172 ? -13.745 -3.393 -3.699 1.00 85.00 172 SER A CA 1
ATOM 1309 C C . SER A 1 172 ? -12.946 -3.694 -4.970 1.00 85.00 172 SER A C 1
ATOM 1311 O O . SER A 1 172 ? -13.399 -3.366 -6.068 1.00 85.00 172 SER A O 1
ATOM 1313 N N . GLN A 1 173 ? -11.770 -4.320 -4.851 1.00 80.38 173 GLN A N 1
ATOM 1314 C CA . GLN A 1 173 ? -10.967 -4.700 -6.008 1.00 80.38 173 GLN A CA 1
ATOM 1315 C C . GLN A 1 173 ? -11.748 -5.615 -6.972 1.00 80.38 173 GLN A C 1
ATOM 1317 O O . GLN A 1 173 ? -12.432 -6.536 -6.519 1.00 80.38 173 GLN A O 1
ATOM 1322 N N . PRO A 1 174 ? -11.595 -5.455 -8.302 1.00 72.56 174 PRO A N 1
ATOM 1323 C CA . PRO A 1 174 ? -12.316 -6.263 -9.293 1.00 72.56 174 PRO A CA 1
ATOM 1324 C C . PRO A 1 174 ? -12.116 -7.777 -9.125 1.00 72.56 174 PRO A C 1
ATOM 1326 O O . PRO A 1 174 ? -13.031 -8.562 -9.370 1.00 72.56 174 PRO A O 1
ATOM 1329 N N . ASP A 1 175 ? -10.930 -8.180 -8.665 1.00 72.88 175 ASP A N 1
ATOM 1330 C CA . ASP A 1 175 ? -10.544 -9.576 -8.461 1.00 72.88 175 ASP A CA 1
ATOM 1331 C C . ASP A 1 175 ? -10.848 -10.105 -7.045 1.00 72.88 175 ASP A C 1
ATOM 1333 O O . ASP A 1 175 ? -10.488 -11.244 -6.731 1.00 72.88 175 ASP A O 1
ATOM 1337 N N . CYS A 1 176 ? -11.540 -9.345 -6.183 1.00 70.25 176 CYS A N 1
ATOM 1338 C CA . CYS A 1 176 ? -11.809 -9.753 -4.797 1.00 70.25 176 CYS A CA 1
ATOM 1339 C C . CYS A 1 176 ? -12.587 -11.076 -4.702 1.00 70.25 176 CYS A C 1
ATOM 1341 O O . CYS A 1 176 ? -12.341 -11.889 -3.810 1.00 70.25 176 CYS A O 1
ATOM 1343 N N . GLN A 1 177 ? -13.442 -11.358 -5.691 1.00 71.31 177 GLN A N 1
ATOM 1344 C CA . GLN A 1 177 ? -14.215 -12.600 -5.792 1.00 71.31 177 GLN A CA 1
ATOM 1345 C C . GLN A 1 177 ? -13.340 -13.852 -5.922 1.00 71.31 177 GLN A C 1
ATOM 1347 O O . GLN A 1 177 ? -13.801 -14.953 -5.636 1.00 71.31 177 GLN A O 1
ATOM 1352 N N . ARG A 1 178 ? -12.075 -13.715 -6.336 1.00 74.94 178 ARG A N 1
ATOM 1353 C CA . ARG A 1 178 ? -11.128 -14.839 -6.408 1.00 74.94 178 ARG A CA 1
ATOM 1354 C C . ARG A 1 178 ? -10.616 -15.255 -5.025 1.00 74.94 178 ARG A C 1
ATOM 1356 O O . ARG A 1 178 ? -10.024 -16.323 -4.903 1.00 74.94 178 ARG A O 1
ATOM 1363 N N . TYR A 1 179 ? -10.877 -14.448 -3.997 1.00 74.06 179 TYR A N 1
ATOM 1364 C CA . TYR A 1 179 ? -10.406 -14.628 -2.624 1.00 74.06 179 TYR A CA 1
ATOM 1365 C C . TYR A 1 179 ? -11.580 -14.793 -1.649 1.00 74.06 179 TYR A C 1
ATOM 1367 O O . TYR A 1 179 ? -11.626 -14.158 -0.597 1.00 74.06 179 TYR A O 1
ATOM 1375 N N . VAL A 1 180 ? -12.545 -15.651 -2.001 1.00 77.75 180 VAL A N 1
ATOM 1376 C CA . VAL A 1 180 ? -13.771 -15.883 -1.211 1.00 77.75 180 VAL A CA 1
ATOM 1377 C C . VAL A 1 180 ? -13.464 -16.233 0.246 1.00 77.75 180 VAL A C 1
ATOM 1379 O O . VAL A 1 180 ? -14.091 -15.678 1.140 1.00 77.75 180 VAL A O 1
ATOM 1382 N N . ASP A 1 181 ? -12.472 -17.089 0.501 1.00 78.50 181 ASP A N 1
ATOM 1383 C CA . ASP A 1 181 ? -12.107 -17.492 1.866 1.00 78.50 181 ASP A CA 1
ATOM 1384 C C . ASP A 1 181 ? -11.608 -16.310 2.711 1.00 78.50 181 ASP A C 1
ATOM 1386 O O . ASP A 1 181 ? -11.950 -16.196 3.888 1.00 78.50 181 ASP A O 1
ATOM 1390 N N . ALA A 1 182 ? -10.853 -15.392 2.099 1.00 76.31 182 ALA A N 1
ATOM 1391 C CA . ALA A 1 182 ? -10.427 -14.158 2.750 1.00 76.31 182 ALA A CA 1
ATOM 1392 C C . ALA A 1 182 ? -11.619 -13.229 3.021 1.00 76.31 182 ALA A C 1
ATOM 1394 O O . ALA A 1 182 ? -11.735 -12.679 4.107 1.00 76.31 182 ALA A O 1
ATOM 1395 N N . LEU A 1 183 ? -12.547 -13.077 2.072 1.00 78.62 183 LEU A N 1
ATOM 1396 C CA . LEU A 1 183 ? -13.755 -12.273 2.289 1.00 78.62 183 LEU A CA 1
ATOM 1397 C C . LEU A 1 183 ? -14.629 -12.850 3.416 1.00 78.62 183 LEU A C 1
ATOM 1399 O O . LEU A 1 183 ? -15.147 -12.103 4.247 1.00 78.62 183 LEU A O 1
ATOM 1403 N N . LEU A 1 184 ? -14.751 -14.178 3.488 1.00 83.00 184 LEU A N 1
ATOM 1404 C CA . LEU A 1 184 ? -15.470 -14.861 4.564 1.00 83.00 184 LEU A CA 1
ATOM 1405 C C . LEU A 1 184 ? -14.794 -14.673 5.927 1.00 83.00 184 LEU A C 1
ATOM 1407 O O . LEU A 1 184 ? -15.497 -14.562 6.931 1.00 83.00 184 LEU A O 1
ATOM 1411 N N . SER A 1 185 ? -13.463 -14.589 5.991 1.00 82.19 185 SER A N 1
ATOM 1412 C CA . SER A 1 185 ? -12.763 -14.312 7.252 1.00 82.19 185 SER A CA 1
ATOM 1413 C C . SER A 1 185 ? -12.889 -12.851 7.707 1.00 82.19 185 SER A C 1
ATOM 1415 O O . SER A 1 185 ? -12.736 -12.576 8.898 1.00 82.19 185 SER A O 1
ATOM 1417 N N . LEU A 1 186 ? -13.212 -11.919 6.801 1.00 80.75 186 LEU A N 1
ATOM 1418 C CA . LEU A 1 186 ? -13.493 -10.514 7.130 1.00 80.75 186 LEU A CA 1
ATOM 1419 C C . LEU A 1 186 ? -14.930 -10.288 7.624 1.00 80.75 186 LEU A C 1
ATOM 1421 O O . LEU A 1 186 ? -15.173 -9.344 8.375 1.00 80.75 186 LEU A O 1
ATOM 1425 N N . MET A 1 187 ? -15.884 -11.152 7.256 1.00 83.75 187 MET A N 1
ATOM 1426 C CA . MET A 1 187 ? -17.294 -11.014 7.652 1.00 83.75 187 MET A CA 1
ATOM 1427 C C . MET A 1 187 ? -17.511 -10.824 9.166 1.00 83.75 187 MET A C 1
ATOM 1429 O O . MET A 1 187 ? -18.249 -9.909 9.537 1.00 83.75 187 MET A O 1
ATOM 1433 N N . PRO A 1 188 ? -16.895 -11.625 10.060 1.00 85.56 188 PRO A N 1
ATOM 1434 C CA . PRO A 1 188 ? -17.051 -11.440 11.501 1.00 85.56 188 PRO A CA 1
ATOM 1435 C C . PRO A 1 188 ? -16.574 -10.069 11.988 1.00 85.56 188 PRO A C 1
ATOM 1437 O O . PRO A 1 188 ? -17.165 -9.522 12.915 1.00 85.56 188 PRO A O 1
ATOM 1440 N N . LEU A 1 189 ? -15.541 -9.500 11.357 1.00 84.44 189 LEU A N 1
ATOM 1441 C CA . LEU A 1 189 ? -15.012 -8.182 11.714 1.00 84.44 189 LEU A CA 1
ATOM 1442 C C . LEU A 1 189 ? -16.002 -7.083 11.329 1.00 84.44 189 LEU A C 1
ATOM 1444 O O . LEU A 1 189 ? -16.309 -6.232 12.156 1.00 84.44 189 LEU A O 1
ATOM 1448 N N . VAL A 1 190 ? -16.575 -7.156 10.122 1.00 82.94 190 VAL A N 1
ATOM 1449 C CA . VAL A 1 190 ? -17.622 -6.223 9.670 1.00 82.94 190 VAL A CA 1
ATOM 1450 C C . VAL A 1 190 ? -18.854 -6.297 10.574 1.00 82.94 190 VAL A C 1
ATOM 1452 O O . VAL A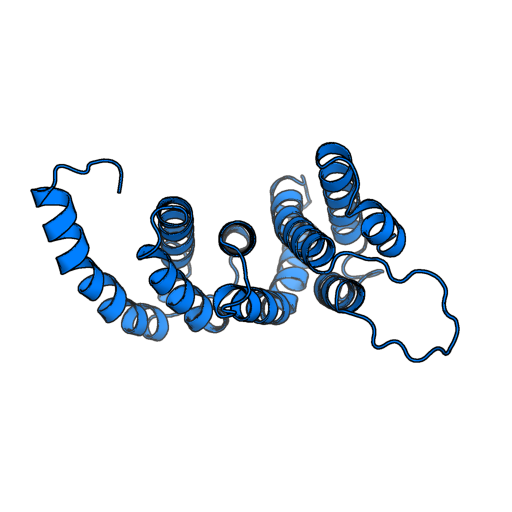 1 190 ? -19.392 -5.268 10.969 1.00 82.94 190 VAL A O 1
ATOM 1455 N N . LEU A 1 191 ? -19.287 -7.504 10.952 1.00 82.75 191 LEU A N 1
ATOM 1456 C CA . LEU A 1 191 ? -20.403 -7.682 11.887 1.00 82.75 191 LEU A CA 1
ATOM 1457 C C . LEU A 1 191 ? -20.075 -7.153 13.290 1.00 82.75 191 LEU A C 1
ATOM 1459 O O . LEU A 1 191 ? -20.957 -6.619 13.959 1.00 82.75 191 LEU A O 1
ATOM 1463 N N . GLY A 1 192 ? -18.816 -7.256 13.722 1.00 83.56 192 GLY A N 1
ATOM 1464 C CA . GLY A 1 192 ? -18.340 -6.700 14.990 1.00 83.56 192 GLY A CA 1
ATOM 1465 C C . GLY A 1 192 ? -18.472 -5.176 15.084 1.00 83.56 192 GLY A C 1
ATOM 1466 O O . GLY A 1 192 ? -18.665 -4.654 16.180 1.00 83.56 192 GLY A O 1
ATOM 1467 N N . LEU A 1 193 ? -18.461 -4.466 13.949 1.00 82.25 193 LEU A N 1
ATOM 1468 C CA . LEU A 1 193 ? -18.664 -3.012 13.893 1.00 82.25 193 LEU A CA 1
ATOM 1469 C C . LEU A 1 193 ? -20.122 -2.593 14.143 1.00 82.25 193 LEU A C 1
ATOM 1471 O O . LEU A 1 193 ? -20.387 -1.413 14.358 1.00 82.25 193 LEU A O 1
ATOM 1475 N N . TYR A 1 194 ? -21.078 -3.530 14.140 1.00 79.62 194 TYR A N 1
ATOM 1476 C CA . TYR A 1 194 ? -22.502 -3.219 14.299 1.00 79.62 194 TYR A CA 1
ATOM 1477 C C . TYR A 1 194 ? -22.810 -2.481 15.609 1.00 79.62 194 TYR A C 1
ATOM 1479 O O . TYR A 1 194 ? -23.570 -1.513 15.608 1.00 79.62 194 TYR A O 1
ATOM 1487 N N . GLU A 1 195 ? -22.207 -2.903 16.723 1.00 80.25 195 GLU A N 1
ATOM 1488 C CA . GLU A 1 195 ? -22.416 -2.240 18.017 1.00 80.25 195 GLU A CA 1
ATOM 1489 C C . GLU A 1 195 ? -21.786 -0.839 18.049 1.00 80.25 195 GLU A C 1
ATOM 1491 O O . GLU A 1 195 ? -22.394 0.084 18.588 1.00 80.25 195 GLU A O 1
ATOM 1496 N N . GLN A 1 196 ? -20.623 -0.646 17.410 1.00 80.62 196 GLN A N 1
ATOM 1497 C CA . GLN A 1 196 ? -20.012 0.682 17.251 1.00 80.62 196 GLN A CA 1
ATOM 1498 C C . GLN A 1 196 ? -20.896 1.613 16.416 1.00 80.62 196 GLN A C 1
ATOM 1500 O O . GLN A 1 196 ? -21.169 2.730 16.844 1.00 80.62 196 GLN A O 1
ATOM 1505 N N . LEU A 1 197 ? -21.418 1.137 15.281 1.00 80.50 197 LEU A N 1
ATOM 1506 C CA . LEU A 1 197 ? -22.343 1.903 14.443 1.00 80.50 197 LEU A CA 1
ATOM 1507 C C . LEU A 1 197 ? -23.607 2.293 15.220 1.00 80.50 197 LEU A C 1
ATOM 1509 O O . LEU A 1 197 ? -24.080 3.425 15.154 1.00 80.50 197 LEU A O 1
ATOM 1513 N N . LYS A 1 198 ? -24.163 1.353 15.985 1.00 82.06 198 LYS A N 1
ATOM 1514 C CA . LYS A 1 198 ? -25.360 1.585 16.792 1.00 82.06 198 LYS A CA 1
ATOM 1515 C C . LYS A 1 198 ? -25.124 2.608 17.907 1.00 82.06 198 LYS A C 1
ATOM 1517 O O . LYS A 1 198 ? -26.055 3.347 18.229 1.00 82.06 198 LYS A O 1
ATOM 1522 N N . ALA A 1 199 ? -23.929 2.636 18.496 1.00 82.31 199 ALA A N 1
ATOM 1523 C CA . ALA A 1 199 ? -23.529 3.647 19.469 1.00 82.31 199 ALA A CA 1
ATOM 1524 C C . ALA A 1 199 ? -23.354 5.025 18.806 1.00 82.31 199 ALA A C 1
ATOM 1526 O O . ALA A 1 199 ? -23.967 5.986 19.261 1.00 82.31 199 ALA A O 1
ATOM 1527 N N . ALA A 1 200 ? -22.644 5.105 17.676 1.00 80.19 200 ALA A N 1
ATOM 1528 C CA . ALA A 1 200 ? -22.440 6.353 16.931 1.00 80.19 200 ALA A CA 1
ATOM 1529 C C . ALA A 1 200 ? -23.768 7.014 16.510 1.00 80.19 200 ALA A C 1
ATOM 1531 O O . ALA A 1 200 ? -23.975 8.211 16.710 1.00 80.19 200 ALA A O 1
ATOM 1532 N N . VAL A 1 201 ? -24.733 6.214 16.037 1.00 82.50 201 VAL A N 1
ATOM 1533 C CA . VAL A 1 201 ? -26.085 6.692 15.691 1.00 82.50 201 VAL A CA 1
ATOM 1534 C C . VAL A 1 201 ? -26.837 7.253 16.906 1.00 82.50 201 VAL A C 1
ATOM 1536 O O . VAL A 1 201 ? -27.628 8.183 16.755 1.00 82.50 201 VAL A O 1
ATOM 1539 N N . GLN A 1 202 ? -26.623 6.703 18.106 1.00 80.69 202 GLN A N 1
ATOM 1540 C CA . GLN A 1 202 ? -27.246 7.207 19.340 1.00 80.69 202 GLN A CA 1
ATOM 1541 C C . GLN A 1 202 ? -26.599 8.503 19.828 1.00 80.69 202 GLN A C 1
ATOM 1543 O O . GLN A 1 202 ? -27.310 9.379 20.322 1.00 80.69 202 GLN A O 1
ATOM 1548 N N . ASP A 1 203 ? -25.287 8.636 19.645 1.00 81.38 203 ASP A N 1
ATOM 1549 C CA . ASP A 1 203 ? -24.525 9.828 20.019 1.00 81.38 203 ASP A CA 1
ATOM 1550 C C . ASP A 1 203 ? -24.673 10.974 18.998 1.00 81.38 203 ASP A C 1
ATOM 1552 O O . ASP A 1 203 ? -24.279 12.108 19.271 1.00 81.38 203 ASP A O 1
ATOM 1556 N N . GLY A 1 204 ? -25.307 10.711 17.849 1.00 73.88 204 GLY A N 1
ATOM 1557 C CA . GLY A 1 204 ? -25.521 11.697 16.787 1.00 73.88 204 GLY A CA 1
ATOM 1558 C C . GLY A 1 204 ? -24.243 12.054 16.030 1.00 73.88 204 GLY A C 1
ATOM 1559 O O . GLY A 1 204 ? -24.190 13.103 15.385 1.00 73.88 204 GLY A O 1
ATOM 1560 N N . ASP A 1 205 ? -23.225 11.200 16.118 1.00 72.50 205 ASP A N 1
ATOM 1561 C CA . ASP A 1 205 ? -21.972 11.360 15.399 1.00 72.50 205 ASP A CA 1
ATOM 1562 C C . ASP A 1 205 ? -22.189 10.978 13.927 1.00 72.50 205 ASP A C 1
ATOM 1564 O O . ASP A 1 205 ? -22.505 9.833 13.609 1.00 72.50 205 ASP A O 1
ATOM 1568 N N . MET A 1 206 ? -22.119 11.971 13.035 1.00 68.81 206 MET A N 1
ATOM 1569 C CA . MET A 1 206 ? -22.215 11.778 11.580 1.00 68.81 206 MET A CA 1
ATOM 1570 C C . MET A 1 206 ? -20.839 11.805 10.894 1.00 68.81 206 MET A C 1
ATOM 1572 O O . MET A 1 206 ? -20.790 11.724 9.667 1.00 68.81 206 MET A O 1
ATOM 1576 N N . GLU A 1 207 ? -19.747 11.987 11.649 1.00 52.44 207 GLU A N 1
ATOM 1577 C CA . GLU A 1 207 ? -18.382 12.118 11.112 1.00 52.44 207 GLU A CA 1
ATOM 1578 C C . GLU A 1 207 ? -17.473 10.912 11.415 1.00 52.44 207 GLU A C 1
ATOM 1580 O O . GLU A 1 207 ? -16.341 10.869 10.923 1.00 52.44 207 GLU A O 1
ATOM 1585 N N . THR A 1 208 ? -17.972 9.915 12.151 1.00 50.19 208 THR A N 1
ATOM 1586 C CA . THR A 1 208 ? -17.441 8.541 12.171 1.00 50.19 208 THR A CA 1
ATOM 1587 C C . THR A 1 208 ? -18.290 7.635 11.284 1.00 50.19 208 THR A C 1
ATOM 1589 O O . THR A 1 208 ? -17.719 6.720 10.661 1.00 50.19 208 THR A O 1
#

pLDDT: mean 82.93, std 12.86, range [38.0, 95.56]

InterPro domains:
  IPR011989 Armadillo-like helical [G3DSA:1.25.10.10] (2-208)
  IPR013598 Exportin-1/Importin-beta-like [PF08389] (12-167)
  IPR016024 Armadillo-type fold [SSF48371] (7-177)
  IPR051345 Importin beta-like nuclear transport receptors [PTHR12363] (2-206)

Organism: Nothobranchius kuhntae (NCBI:txid321403)

Sequence (208 aa):
PLSHILHFSSGPKMVLTRLCVALASMALNLIPQAWSQPVADMVKAFQPQKPDSEDGAKACQDPHSHCMTLLELLTVLPEEFQSCRLAQARRAQLRDALTGEWSVVCTVLRQLLQSQDSSDQVKEKVLRCLSSWVGLDVPLGGSHELVQDCFSTLSNPALFGTAVETIVDSISQPDCQRYVDALLSLMPLVLGLYEQLKAAVQDGDMET

Secondary structure (DSSP, 8-state):
-HHHHHHTTTS-HHHHHHHHHHHHHHHHHHTTTT-S-HHHHHHHHHS---------------HHHHHHHHHHHHHHHHHHHHHS---HHHHHHHHHHHHHTHHHHHHHHHHHHH-TT--HHHHHHHHHHHHHHHTTT--GGGTHHHHHHHHHHTT-HHHHHHHHHHHHHHHT-TTGGGGHHHHHHHHHHHHHTHHHHHHHHHHT----